Protein 4DHK (pdb70)

Foldseek 3Di:
DDFLVVVVCCCVVPVFKPPADSDKDQADPVRHGFAIFHGDGFWGFWFWAFKKWAFACPPHDDDDVVDDDSVRTDIGGDFKDKHAAQGKMKTWTPMKGAAALFKKKDKFWDCVQVVQQKGKDWDIDWHRDIGTTMIMIGRHGNGIDIDGGPGTTMIMGMDGDPDRDPDTPVD/DDFLVVVVCCCVVPVQKPPADSDKDQADPVRHGFAIFHHDGFWGFWFWAFKKWAFACPPHDDDDPVDDDSVRTDIGGDFKDWHAAQGKMKTWTPMKGAAAQPKKKDKAWDCVQVVQQKGKDWDIDHHRDIGTTMIMIGRHGNGIDIDGGPGTTIIMGID

InterPro domains:
  IPR011962 dCTP deaminase [MF_00146] (1-189)
  IPR011962 dCTP deaminase [PF22769] (3-162)
  IPR011962 dCTP deaminase [TIGR02274] (4-188)
  IPR033704 dUTPase, trimeric [cd07557] (45-160)
  IPR036157 dUTPase-like superfamily [G3DSA:2.70.40.10] (1-161)
  IPR036157 dUTPase-like superfamily [SSF51283] (3-188)

Solvent-accessible surface area: 17951 Å² total; per-residue (Å²): 115,14,31,40,143,30,0,79,118,24,9,125,118,114,37,0,3,89,67,40,35,58,81,83,42,65,46,31,123,107,57,128,87,24,22,25,28,0,5,28,73,123,0,0,10,0,34,0,4,34,84,3,67,26,36,28,112,124,156,55,142,146,97,63,117,190,103,123,85,101,60,19,21,82,108,78,136,18,102,48,0,104,0,48,60,102,28,49,0,24,8,84,0,36,0,3,0,81,7,34,76,61,1,66,0,45,10,110,31,32,88,59,6,63,208,72,23,8,89,13,74,19,106,61,8,73,16,63,23,65,0,54,5,83,0,32,0,28,2,72,33,106,126,77,13,116,0,80,5,75,12,0,0,0,52,0,34,0,79,94,74,146,131,72,45,134,104,4,109,73,102,178,19,50,44,65,81,0,91,55,37,9,129,95,54,42,0,3,37,72,40,34,68,53,78,40,66,37,30,120,48,11,83,115,18,19,24,27,0,5,29,91,59,0,0,7,0,32,0,4,35,84,4,68,25,33,30,110,125,156,54,144,146,96,62,119,190,102,122,85,100,60,16,21,82,106,77,134,18,104,47,0,105,0,50,60,103,28,48,0,24,8,81,0,36,0,65,0,105,6,31,89,117,4,52,1,71,13,111,34,38,84,56,7,62,202,72,25,9,91,13,75,16,105,86,9,59,69,87,85,58,11,110,4,88,0,32,0,30,2,73,32,107,126,73,12,120,0,79,5,77,10,0,0,0,53,0,61,2,58

Structure (mmCIF, N/CA/C/O backbone):
data_4DHK
#
_entry.id   4DHK
#
_cell.length_a   92.870
_cell.length_b   92.870
_cell.length_c   137.590
_cell.angle_alpha   90.000
_cell.angle_beta   90.000
_cell.angle_gamma   120.000
#
_symmetry.space_group_name_H-M   'H 3'
#
loop_
_entity.id
_entity.type
_entity.pdbx_description
1 polymer 'Deoxycytidine triphosphate deaminase'
2 non-polymer 1,2-ETHANEDIOL
3 water water
#
loop_
_atom_site.group_PDB
_atom_site.id
_atom_site.type_symbol
_atom_site.label_atom_id
_atom_site.label_alt_id
_atom_site.label_comp_id
_atom_site.label_asym_id
_atom_site.label_entity_id
_atom_site.label_seq_id
_atom_site.pdbx_PDB_ins_code
_atom_site.Cartn_x
_atom_site.Cartn_y
_atom_site.Cartn_z
_atom_site.occupancy
_atom_site.B_iso_or_equiv
_atom_site.auth_seq_id
_atom_site.auth_comp_id
_atom_site.auth_asym_id
_atom_site.auth_atom_id
_atom_site.pdbx_PDB_model_num
ATOM 1 N N . ILE A 1 5 ? -46.449 22.731 41.865 1.00 55.16 3 ILE A N 1
ATOM 2 C CA . ILE A 1 5 ? -46.102 21.567 42.734 1.00 55.17 3 ILE A CA 1
ATOM 3 C C . ILE A 1 5 ? -45.858 20.280 41.929 1.00 54.20 3 ILE A C 1
ATOM 4 O O . ILE A 1 5 ? -46.634 19.939 41.052 1.00 56.79 3 ILE A O 1
ATOM 9 N N . LYS A 1 6 ? -44.800 19.548 42.275 1.00 54.52 4 LYS A N 1
ATOM 10 C CA . LYS A 1 6 ? -44.422 18.313 41.565 1.00 52.98 4 LYS A CA 1
ATOM 11 C C . LYS A 1 6 ? -45.197 17.090 42.123 1.00 52.60 4 LYS A C 1
ATOM 12 O O . LYS A 1 6 ? -45.513 17.024 43.319 1.00 49.57 4 LYS A O 1
ATOM 14 N N . SER A 1 7 ? -45.488 16.119 41.258 1.00 48.72 5 SER A N 1
ATOM 15 C CA . SER A 1 7 ? -46.381 14.994 41.585 1.00 47.93 5 SER A CA 1
ATOM 16 C C . SER A 1 7 ? -45.660 13.735 42.057 1.00 46.84 5 SER A C 1
ATOM 17 O O . SER A 1 7 ? -44.429 13.656 42.007 1.00 47.62 5 SER A O 1
ATOM 20 N N . ASP A 1 8 ? -46.436 12.740 42.495 1.00 45.72 6 ASP A N 1
ATOM 21 C CA . ASP A 1 8 ? -45.876 11.449 42.910 1.00 46.63 6 ASP A CA 1
ATOM 22 C C . ASP A 1 8 ? -45.060 10.777 41.801 1.00 49.62 6 ASP A C 1
ATOM 23 O O . ASP A 1 8 ? -44.028 10.171 42.086 1.00 49.32 6 ASP A O 1
ATOM 28 N N . LYS A 1 9 ? -45.500 10.896 40.543 1.00 51.67 7 LYS A N 1
ATOM 29 C CA . LYS A 1 9 ? -44.727 10.349 39.418 1.00 53.51 7 LYS A CA 1
ATOM 30 C C . LYS A 1 9 ? -43.348 11.009 39.354 1.00 50.45 7 LYS A C 1
ATOM 31 O O . LYS A 1 9 ? -42.338 10.336 39.195 1.00 52.22 7 LYS A O 1
ATOM 37 N N . TRP A 1 10 ? -43.324 12.333 39.445 1.00 47.63 8 TRP A N 1
ATOM 38 C CA . TRP A 1 10 ? -42.063 13.087 39.433 1.00 48.47 8 TRP A CA 1
ATOM 39 C C . TRP A 1 10 ? -41.150 12.742 40.599 1.00 46.49 8 TRP A C 1
ATOM 40 O O . TRP A 1 10 ? -39.953 12.502 40.414 1.00 47.20 8 TRP A O 1
ATOM 51 N N . ILE A 1 11 ? -41.715 12.664 41.799 1.00 45.02 9 ILE A N 1
ATOM 52 C CA . ILE A 1 11 ? -40.937 12.304 43.018 1.00 43.23 9 ILE A CA 1
ATOM 53 C C . ILE A 1 11 ? -40.247 10.944 42.857 1.00 43.80 9 ILE A C 1
ATOM 54 O O . ILE A 1 11 ? -39.049 10.794 43.131 1.00 41.42 9 ILE A O 1
ATOM 59 N N . ARG A 1 12 ? -41.007 9.956 42.399 1.00 46.15 10 ARG A N 1
ATOM 60 C CA . ARG A 1 12 ? -40.455 8.639 42.046 1.00 50.89 10 ARG A CA 1
ATOM 61 C C . ARG A 1 12 ? -39.296 8.725 41.059 1.00 50.36 10 ARG A C 1
ATOM 62 O O . ARG A 1 12 ? -38.239 8.137 41.269 1.00 50.86 10 ARG A O 1
ATOM 70 N N . ARG A 1 13 ? -39.495 9.486 39.994 1.00 53.31 11 ARG A N 1
ATOM 71 C CA . ARG A 1 13 ? -38.466 9.651 38.952 1.00 56.61 11 ARG A CA 1
ATOM 72 C C . ARG A 1 13 ? -37.173 10.197 39.574 1.00 55.93 11 ARG A C 1
ATOM 73 O O . ARG A 1 13 ? -36.081 9.675 39.329 1.00 57.19 11 ARG A O 1
ATOM 81 N N . MET A 1 14 ? -37.320 11.226 40.405 1.00 55.03 12 MET A N 1
ATOM 82 C CA . MET A 1 14 ? -36.178 11.916 41.016 1.00 54.55 12 MET A CA 1
ATOM 83 C C . MET A 1 14 ? -35.437 11.093 42.057 1.00 53.47 12 MET A C 1
ATOM 84 O O . MET A 1 14 ? -34.216 11.236 42.219 1.00 53.42 12 MET A O 1
ATOM 89 N N . ALA A 1 1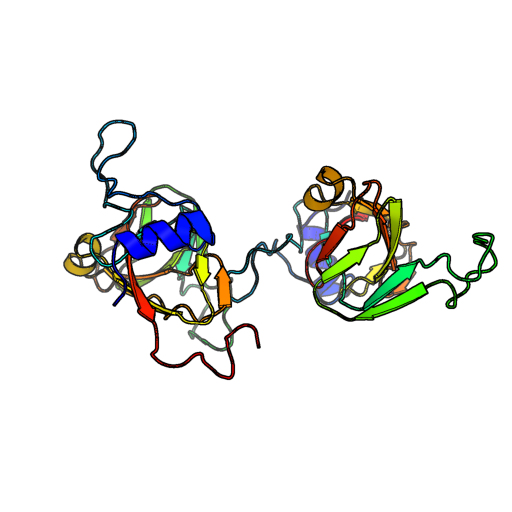5 ? -36.163 10.226 42.750 1.00 54.09 13 ALA A N 1
ATOM 90 C CA . ALA A 1 15 ? -35.564 9.345 43.750 1.00 55.23 13 ALA A CA 1
ATOM 91 C C . ALA A 1 15 ? -34.746 8.264 43.054 1.00 57.82 13 ALA A C 1
ATOM 92 O O . ALA A 1 15 ? -33.574 8.060 43.366 1.00 57.60 13 ALA A O 1
ATOM 94 N N . GLU A 1 16 ? -35.355 7.605 42.076 1.00 62.76 14 GLU A N 1
ATOM 95 C CA . GLU A 1 16 ? -34.701 6.501 41.366 1.00 67.00 14 GLU A CA 1
ATOM 96 C C . GLU A 1 16 ? -33.604 6.943 40.394 1.00 64.91 14 GLU A C 1
ATOM 97 O O . GLU A 1 16 ? -32.595 6.266 40.293 1.00 65.89 14 GLU A O 1
ATOM 103 N N . GLU A 1 17 ? -33.781 8.073 39.711 1.00 65.20 15 GLU A N 1
ATOM 104 C CA . GLU A 1 17 ? -32.799 8.531 38.705 1.00 66.60 15 GLU A CA 1
ATOM 105 C C . GLU A 1 17 ? -31.731 9.468 39.251 1.00 64.02 15 GLU A C 1
ATOM 106 O O . GLU A 1 17 ? -30.628 9.522 38.703 1.00 59.67 15 GLU A O 1
ATOM 112 N N . HIS A 1 18 ? -32.064 10.246 40.286 1.00 58.54 16 HIS A N 1
ATOM 113 C CA . HIS A 1 18 ? -31.117 11.217 40.846 1.00 56.32 16 HIS A CA 1
ATOM 114 C C . HIS A 1 18 ? -30.901 11.119 42.348 1.00 53.32 16 HIS A C 1
ATOM 115 O O . HIS A 1 18 ? -30.311 11.991 42.938 1.00 51.37 16 HIS A O 1
ATOM 122 N N . LYS A 1 19 ? -31.367 10.049 42.981 1.00 51.03 17 LYS A N 1
ATOM 123 C CA . LYS A 1 19 ? -31.105 9.809 44.395 1.00 47.86 17 LYS A CA 1
ATOM 124 C C . LYS A 1 19 ? -31.598 10.964 45.292 1.00 45.46 17 LYS A C 1
ATOM 125 O O . LYS A 1 19 ? -30.962 11.315 46.283 1.00 43.49 17 LYS A O 1
ATOM 127 N N . MET A 1 20 ? -32.731 11.565 44.935 1.00 42.98 18 MET A N 1
ATOM 128 C CA . MET A 1 20 ? -33.216 12.719 45.683 1.00 41.68 18 MET A CA 1
ATOM 129 C C . MET A 1 20 ? -33.533 12.334 47.143 1.00 38.14 18 MET A C 1
ATOM 130 O O . MET A 1 20 ? -33.304 13.126 48.058 1.00 37.94 18 MET A O 1
ATOM 135 N N . ILE A 1 21 ? -34.064 11.134 47.329 1.00 37.65 19 ILE A N 1
ATOM 136 C CA . ILE A 1 21 ? -34.477 10.631 48.631 1.00 37.57 19 ILE A CA 1
ATOM 137 C C . ILE A 1 21 ? -33.952 9.239 48.810 1.00 38.26 19 ILE A C 1
ATOM 138 O O . ILE A 1 21 ? -34.226 8.388 47.985 1.00 40.07 19 ILE A O 1
ATOM 143 N N . GLU A 1 22 ? -33.230 8.995 49.897 1.00 40.58 20 GLU A N 1
ATOM 144 C CA . GLU A 1 22 ? -32.691 7.671 50.179 1.00 43.47 20 GLU A CA 1
ATOM 145 C C . GLU A 1 22 ? -32.661 7.416 51.694 1.00 41.66 20 GLU A C 1
ATOM 146 O O . GLU A 1 22 ? -32.119 8.218 52.439 1.00 38.50 20 GLU A O 1
ATOM 152 N N . PRO A 1 23 ? -33.238 6.304 52.156 1.00 41.69 21 PRO A N 1
ATOM 153 C CA . PRO A 1 23 ? -33.957 5.261 51.412 1.00 42.75 21 PRO A CA 1
ATOM 154 C C . PRO A 1 23 ? -35.306 5.797 50.977 1.00 43.11 21 PRO A C 1
ATOM 155 O O . PRO A 1 23 ? -35.817 6.746 51.583 1.00 43.47 21 PRO A O 1
ATOM 159 N N . PHE A 1 24 ? -35.875 5.215 49.933 1.00 43.56 22 PHE A N 1
ATOM 160 C CA . PHE A 1 24 ? -37.105 5.714 49.319 1.00 43.34 22 PHE A CA 1
ATOM 161 C C . PHE A 1 24 ? -38.139 4.602 49.224 1.00 44.62 22 PHE A C 1
ATOM 162 O O . PHE A 1 24 ? -37.783 3.474 48.909 1.00 44.70 22 PHE A O 1
ATOM 170 N N . VAL A 1 25 ? -39.404 4.900 49.511 1.00 44.37 23 VAL A N 1
ATOM 171 C CA . VAL A 1 25 ? -40.495 3.979 49.189 1.00 46.63 23 VAL A CA 1
ATOM 172 C C . VAL A 1 25 ? -41.460 4.639 48.213 1.00 46.62 23 VAL A C 1
ATOM 173 O O . VAL A 1 25 ? -41.794 5.807 48.378 1.00 44.81 23 VAL A O 1
ATOM 177 N N . PRO A 1 26 ? -41.870 3.904 47.151 1.00 47.98 24 PRO A N 1
ATOM 178 C CA . PRO A 1 26 ? -42.681 4.487 46.079 1.00 47.72 24 PRO A CA 1
ATOM 179 C C . PRO A 1 26 ? -44.163 4.631 46.416 1.00 47.15 24 PRO A C 1
ATOM 180 O O . PRO A 1 26 ? -44.914 5.236 45.654 1.00 46.85 24 PRO A O 1
ATOM 184 N N . ASP A 1 27 ? -44.584 4.042 47.529 1.00 48.18 25 ASP A N 1
ATOM 185 C CA . ASP A 1 27 ? -45.980 4.037 47.939 1.00 49.77 25 ASP A CA 1
ATOM 186 C C . ASP A 1 27 ? -46.082 4.400 49.405 1.00 45.97 25 ASP A C 1
ATOM 187 O O . ASP A 1 27 ? -45.068 4.477 50.093 1.00 45.22 25 ASP A O 1
ATOM 192 N N . GLN A 1 28 ? -47.312 4.587 49.866 1.00 44.40 26 GLN A N 1
ATOM 193 C CA . GLN A 1 28 ? -47.616 4.779 51.272 1.00 44.09 26 GLN A CA 1
ATOM 194 C C . GLN A 1 28 ? -47.422 3.466 52.014 1.00 45.08 26 GLN A C 1
ATOM 195 O O . GLN A 1 28 ? -48.007 2.459 51.631 1.00 47.57 26 GLN A O 1
ATOM 201 N N . VAL A 1 29 ? -46.622 3.475 53.078 1.00 42.22 27 VAL A N 1
ATOM 202 C CA . VAL A 1 29 ? -46.539 2.346 53.987 1.00 40.97 27 VAL A CA 1
ATOM 203 C C . VAL A 1 29 ? -47.331 2.717 55.227 1.00 42.08 27 VAL A C 1
ATOM 204 O O . VAL A 1 29 ? -47.028 3.727 55.893 1.00 40.49 27 VAL A O 1
ATOM 208 N N . ARG A 1 30 ? -48.342 1.901 55.534 1.00 39.57 28 ARG A N 1
ATOM 209 C CA . ARG A 1 30 ? -49.304 2.170 56.584 1.00 40.07 28 ARG A CA 1
ATOM 210 C C . ARG A 1 30 ? -49.226 1.164 57.726 1.00 40.75 28 ARG A C 1
ATOM 211 O O . ARG A 1 30 ? -49.958 1.288 58.694 1.00 41.39 28 ARG A O 1
ATOM 213 N N . ALA A 1 31 ? -48.330 0.184 57.646 1.00 42.43 29 ALA A N 1
ATOM 214 C CA . ALA A 1 31 ? -48.221 -0.814 58.708 1.00 45.76 29 ALA A CA 1
ATOM 215 C C . ALA A 1 31 ? -46.800 -1.347 58.787 1.00 46.98 29 ALA A C 1
ATOM 216 O O . ALA A 1 31 ? -46.074 -1.289 57.815 1.00 45.85 29 ALA A O 1
ATOM 218 N N . ALA A 1 32 ? -46.399 -1.825 59.962 1.00 51.17 30 ALA A N 1
ATOM 219 C CA . ALA A 1 32 ? -45.051 -2.390 60.164 1.00 56.79 30 ALA A CA 1
ATOM 220 C C . ALA A 1 32 ? -45.000 -3.849 59.697 1.00 62.12 30 ALA A C 1
ATOM 221 O O . ALA A 1 32 ? -46.025 -4.399 59.295 1.00 61.53 30 ALA A O 1
ATOM 223 N N . GLU A 1 33 ? -43.814 -4.463 59.762 1.00 68.23 31 GLU A N 1
ATOM 224 C CA . GLU A 1 33 ? -43.606 -5.872 59.336 1.00 73.61 31 GLU A CA 1
ATOM 225 C C . GLU A 1 33 ? -44.640 -6.810 59.969 1.00 75.99 31 GLU A C 1
ATOM 226 O O . GLU A 1 33 ? -45.194 -7.689 59.307 1.00 77.50 31 GLU A O 1
ATOM 228 N N . ASP A 1 34 ? -44.901 -6.580 61.252 1.00 76.62 32 ASP A N 1
ATOM 229 C CA . ASP A 1 34 ? -45.876 -7.352 62.042 1.00 76.87 32 ASP A CA 1
ATOM 230 C C . ASP A 1 34 ? -47.381 -7.102 61.754 1.00 74.43 32 ASP A C 1
ATOM 231 O O . ASP A 1 34 ? -48.232 -7.786 62.325 1.00 75.76 32 ASP A O 1
ATOM 236 N N . GLY A 1 35 ? -47.715 -6.119 60.916 1.00 69.72 33 GLY A N 1
ATOM 237 C CA . GLY A 1 35 ? -49.124 -5.697 60.725 1.00 66.32 33 GLY A CA 1
ATOM 238 C C . GLY A 1 35 ? -49.597 -4.594 61.691 1.00 61.28 33 GLY A C 1
ATOM 239 O O . GLY A 1 35 ? -50.734 -4.115 61.612 1.00 58.57 33 GLY A O 1
ATOM 240 N N . ARG A 1 36 ? -48.736 -4.198 62.622 1.00 57.61 34 ARG A N 1
ATOM 241 C CA . ARG A 1 36 ? -49.043 -3.093 63.537 1.00 57.00 34 ARG A CA 1
ATOM 242 C C . ARG A 1 36 ? -49.246 -1.765 62.781 1.00 49.70 34 ARG A C 1
ATOM 243 O O . ARG A 1 36 ? -48.469 -1.429 61.895 1.00 47.93 34 ARG A O 1
ATOM 251 N N . ARG A 1 37 ? -50.294 -1.025 63.132 1.00 44.38 35 ARG A N 1
ATOM 252 C CA . ARG A 1 37 ? -50.578 0.237 62.455 1.00 42.37 35 ARG A CA 1
ATOM 253 C C . ARG A 1 37 ? -49.499 1.259 62.851 1.00 39.83 35 ARG A C 1
ATOM 254 O O . ARG A 1 37 ? -49.108 1.347 64.008 1.00 36.39 35 ARG A O 1
ATOM 256 N N . ILE A 1 38 ? -48.989 1.979 61.860 1.00 40.41 36 ILE A N 1
ATOM 257 C CA . ILE A 1 38 ? -48.008 3.053 62.101 1.00 38.18 36 ILE A CA 1
ATOM 258 C C . ILE A 1 38 ? -48.502 4.351 61.489 1.00 35.92 36 ILE A C 1
ATOM 259 O O . ILE A 1 38 ? -49.421 4.347 60.678 1.00 36.59 36 ILE A O 1
ATOM 264 N N . VAL A 1 39 ? -47.859 5.456 61.847 1.00 33.34 37 VAL A N 1
ATOM 265 C CA . VAL A 1 39 ? -48.147 6.734 61.221 1.00 31.13 37 VAL A CA 1
ATOM 266 C C . VAL A 1 39 ? -47.482 6.605 59.856 1.00 29.22 37 VAL A C 1
ATOM 267 O O . VAL A 1 39 ? -46.310 6.298 59.746 1.00 29.50 37 VAL A O 1
ATOM 271 N N . SER A 1 40 ? -48.237 6.813 58.809 1.00 29.52 38 SER A N 1
ATOM 272 C CA . SER A 1 40 ? -47.807 6.403 57.486 1.00 32.16 38 SER A CA 1
ATOM 273 C C . SER A 1 40 ? -46.671 7.239 56.912 1.00 31.68 38 SER A C 1
ATOM 274 O O . SER A 1 40 ? -46.500 8.418 57.251 1.00 32.18 38 SER A O 1
ATOM 277 N N . TYR A 1 41 ? -45.851 6.597 56.093 1.00 31.66 39 TYR A N 1
ATOM 278 C CA . TYR A 1 41 ? -44.776 7.262 55.404 1.00 31.38 39 TYR A CA 1
ATOM 279 C C . TYR A 1 41 ? -44.706 6.812 53.971 1.00 34.11 39 TYR A C 1
ATOM 280 O O . TYR A 1 41 ? -45.396 5.878 53.562 1.00 33.91 39 TYR A O 1
ATOM 289 N N . GLY A 1 42 ? -43.863 7.487 53.207 1.00 33.83 40 GLY A N 1
ATOM 290 C CA . GLY A 1 42 ? -43.659 7.156 51.832 1.00 35.52 40 GLY A CA 1
ATOM 291 C C . GLY A 1 42 ? -44.246 8.186 50.898 1.00 34.58 40 GLY A C 1
ATOM 292 O O . GLY A 1 42 ? -44.706 9.256 51.314 1.00 32.19 40 GLY A O 1
ATOM 293 N N . THR A 1 43 ? -44.203 7.860 49.615 1.00 34.85 41 THR A N 1
ATOM 294 C CA . THR A 1 43 ? -44.666 8.764 48.574 1.00 36.37 41 THR A CA 1
ATOM 295 C C . THR A 1 43 ? -46.157 8.957 48.679 1.00 35.85 41 THR A C 1
ATOM 296 O O . THR A 1 43 ? -46.903 8.014 48.923 1.00 36.33 41 THR A O 1
ATOM 300 N N . SER A 1 44 ? -46.561 10.207 48.496 1.00 37.49 42 SER A N 1
ATOM 301 C CA . SER A 1 44 ? -47.939 10.639 48.552 1.00 38.16 42 SER A CA 1
ATOM 302 C C . SER A 1 44 ? -48.266 11.283 47.208 1.00 37.72 42 SER A C 1
ATOM 303 O O . SER A 1 44 ? -47.378 11.458 46.387 1.00 39.43 42 SER A O 1
ATOM 306 N N . SER A 1 45 ? -49.521 11.682 47.017 1.00 39.26 43 SER A N 1
ATOM 307 C CA . SER A 1 45 ? -50.022 12.116 45.711 1.00 41.21 43 SER A CA 1
ATOM 308 C C . SER A 1 45 ? -49.214 13.270 45.181 1.00 44.15 43 SER A C 1
ATOM 309 O O . SER A 1 45 ? -48.839 13.266 43.998 1.00 43.97 43 SER A O 1
ATOM 312 N N . TYR A 1 46 ? -48.962 14.264 46.047 1.00 41.50 44 TYR A N 1
ATOM 313 C CA . TYR A 1 46 ? -48.189 15.460 45.668 1.00 42.20 44 TYR A CA 1
ATOM 314 C C . TYR A 1 46 ? -47.148 15.824 46.729 1.00 39.44 44 TYR A C 1
ATOM 315 O O . TYR A 1 46 ? -46.967 16.995 47.050 1.00 38.48 44 TYR A O 1
ATOM 324 N N . GLY A 1 47 ? -46.442 14.814 47.232 1.00 38.68 45 GLY A N 1
ATOM 325 C CA . GLY A 1 47 ? -45.439 15.011 48.258 1.00 35.70 45 GLY A CA 1
ATOM 326 C C . GLY A 1 47 ? -44.836 13.725 48.763 1.00 35.56 45 GLY A C 1
ATOM 327 O O . GLY A 1 47 ? -45.108 12.653 48.208 1.00 34.13 45 GLY A O 1
ATOM 328 N N . TYR A 1 48 ? -43.997 13.841 49.799 1.00 31.12 46 TYR A N 1
ATOM 329 C CA . TYR A 1 48 ? -43.355 12.699 50.412 1.00 32.10 46 TYR A CA 1
ATOM 330 C C . TYR A 1 48 ? -43.419 12.766 51.949 1.00 30.36 46 TYR A C 1
ATOM 331 O O . TYR A 1 48 ? -42.961 13.744 52.547 1.00 28.90 46 TYR A O 1
ATOM 340 N N . ASP A 1 49 ? -43.962 11.715 52.552 1.00 31.12 47 ASP A N 1
ATOM 341 C CA . ASP A 1 49 ? -44.080 11.592 54.008 1.00 32.33 47 ASP A CA 1
ATOM 342 C C . ASP A 1 49 ? -42.781 11.034 54.578 1.00 31.08 47 ASP A C 1
ATOM 343 O O . ASP A 1 49 ? -42.440 9.840 54.399 1.00 30.98 47 ASP A O 1
ATOM 348 N N . ILE A 1 50 ? -42.064 11.902 55.279 1.00 28.16 48 ILE A N 1
ATOM 349 C CA . ILE A 1 50 ? -40.786 11.538 55.859 1.00 27.97 48 ILE A CA 1
ATOM 350 C C . ILE A 1 50 ? -40.962 10.907 57.244 1.00 27.52 48 ILE A C 1
ATOM 351 O O . ILE A 1 50 ? -41.961 11.178 57.946 1.00 25.83 48 ILE A O 1
ATOM 356 N N . ARG A 1 51 ? -39.973 10.096 57.623 1.00 26.28 49 ARG A N 1
ATOM 357 C CA . ARG A 1 51 ? -39.918 9.435 58.916 1.00 27.74 49 ARG A CA 1
ATOM 358 C C . ARG A 1 51 ? -38.950 10.084 59.893 1.00 26.93 49 ARG A C 1
ATOM 359 O O . ARG A 1 51 ? -37.876 10.556 59.512 1.00 26.67 49 ARG A O 1
ATOM 367 N N . CYS A 1 52 ? -39.294 10.004 61.176 1.00 27.26 50 CYS A N 1
ATOM 368 C CA . CYS A 1 52 ? -38.418 10.409 62.264 1.00 26.22 50 CYS A CA 1
ATOM 369 C C . CYS A 1 52 ? -37.498 9.222 62.613 1.00 26.87 50 CYS A C 1
ATOM 370 O O . CYS A 1 52 ? -37.978 8.099 62.743 1.00 27.95 50 CYS A O 1
ATOM 373 N N . ALA A 1 53 ? -36.195 9.430 62.748 1.00 25.57 51 ALA A N 1
ATOM 374 C CA . ALA A 1 53 ? -35.317 8.353 63.218 1.00 27.23 51 ALA A CA 1
ATOM 375 C C . ALA A 1 53 ? -35.387 8.300 64.729 1.00 27.30 51 ALA A C 1
ATOM 376 O O . ALA A 1 53 ? -36.057 9.124 65.346 1.00 31.40 51 ALA A O 1
ATOM 378 N N . ASP A 1 54 ? -34.656 7.384 65.324 1.00 27.35 52 ASP A N 1
ATOM 379 C CA . ASP A 1 54 ? -34.781 7.111 66.745 1.00 28.24 52 ASP A CA 1
ATOM 380 C C . ASP A 1 54 ? -33.800 7.837 67.673 1.00 27.47 52 ASP A C 1
ATOM 381 O O . ASP A 1 54 ? -33.731 7.525 68.851 1.00 26.97 52 ASP A O 1
ATOM 386 N N . GLU A 1 55 ? -33.064 8.825 67.155 1.00 28.21 53 GLU A N 1
ATOM 387 C CA . GLU A 1 55 ? -32.161 9.619 67.987 1.00 29.68 53 GLU A CA 1
ATOM 388 C C . GLU A 1 55 ? -32.746 11.032 68.234 1.00 27.35 53 GLU A C 1
ATOM 389 O O . GLU A 1 55 ? -32.914 11.837 67.324 1.00 25.86 53 GLU A O 1
ATOM 395 N N . PHE A 1 56 ? -33.024 11.337 69.489 1.00 25.93 54 PHE A N 1
ATOM 396 C CA . PHE A 1 56 ? -33.696 12.570 69.826 1.00 24.37 54 PHE A CA 1
ATOM 397 C C . PHE A 1 56 ? -32.814 13.439 70.711 1.00 24.59 54 PHE A C 1
ATOM 398 O O . PHE A 1 56 ? -31.992 12.923 71.466 1.00 25.33 54 PHE A O 1
ATOM 406 N N . LYS A 1 57 ? -33.060 14.746 70.679 1.00 22.17 55 LYS A N 1
ATOM 407 C CA . LYS A 1 57 ? -32.478 15.661 71.620 1.00 22.65 55 LYS A CA 1
ATOM 408 C C . LYS A 1 57 ? -33.632 16.390 72.314 1.00 20.62 55 LYS A C 1
ATOM 409 O O . LYS A 1 57 ? -34.349 17.172 71.682 1.00 18.60 55 LYS A O 1
ATOM 415 N N . ILE A 1 58 ? -33.763 16.173 73.614 1.00 20.04 56 ILE A N 1
ATOM 416 C CA . ILE A 1 58 ? -34.907 16.728 74.381 1.00 20.41 56 ILE A CA 1
ATOM 417 C C . ILE A 1 58 ? -34.364 17.957 75.095 1.00 19.89 56 ILE A C 1
ATOM 418 O O . ILE A 1 58 ? -33.358 17.865 75.834 1.00 18.74 56 ILE A O 1
ATOM 423 N N . PHE A 1 59 ? -35.017 19.095 74.884 1.00 17.83 57 PHE A N 1
ATOM 424 C CA . PHE A 1 59 ? -34.586 20.329 75.539 1.00 17.87 57 PHE A CA 1
ATOM 425 C C . PHE A 1 59 ? -34.669 20.192 77.057 1.00 18.37 57 PHE A C 1
ATOM 426 O O . PHE A 1 59 ? -35.657 19.667 77.579 1.00 17.47 57 PHE A O 1
ATOM 434 N N . THR A 1 60 ? -33.639 20.681 77.755 1.00 18.72 58 THR A N 1
ATOM 435 C CA . THR A 1 60 ? -33.678 20.803 79.191 1.00 19.77 58 THR A CA 1
ATOM 436 C C . THR A 1 60 ? -33.294 22.239 79.572 1.00 20.56 58 THR A C 1
ATOM 437 O O . THR A 1 60 ? -32.315 22.810 79.029 1.00 20.84 58 THR A O 1
ATOM 441 N N . ASN A 1 61 ? -34.061 22.822 80.478 1.00 19.60 59 ASN A N 1
ATOM 442 C CA . ASN A 1 61 ? -33.739 24.130 81.011 1.00 20.39 59 ASN A CA 1
ATOM 443 C C . ASN A 1 61 ? -32.902 24.052 82.298 1.00 22.30 59 ASN A C 1
ATOM 444 O O . ASN A 1 61 ? -32.648 25.056 82.930 1.00 24.64 59 ASN A O 1
ATOM 449 N N . ILE A 1 62 ? -32.420 22.875 82.668 1.00 21.66 60 ILE A N 1
ATOM 450 C CA . ILE A 1 62 ? -31.671 22.760 83.897 1.00 23.76 60 ILE A CA 1
ATOM 451 C C . ILE A 1 62 ? -30.287 23.404 83.769 1.00 24.67 60 ILE A C 1
ATOM 452 O O . ILE A 1 62 ? -29.568 23.219 82.781 1.00 23.36 60 ILE A O 1
ATOM 457 N N A ASN A 1 63 ? -29.949 24.184 84.776 0.70 25.65 61 ASN A N 1
ATOM 458 N N B ASN A 1 63 ? -29.971 24.209 84.774 0.30 25.74 61 ASN A N 1
ATOM 459 C CA A ASN A 1 63 ? -28.702 24.935 84.822 0.70 27.61 61 ASN A CA 1
ATOM 460 C CA B ASN A 1 63 ? -28.749 24.992 84.831 0.30 27.23 61 ASN A CA 1
ATOM 461 C C A ASN A 1 63 ? -28.544 26.016 83.771 0.70 26.83 61 ASN A C 1
ATOM 462 C C B ASN A 1 63 ? -28.546 26.025 83.754 0.30 26.74 61 ASN A C 1
ATOM 463 O O A ASN A 1 63 ? -27.425 26.400 83.514 0.70 28.15 61 ASN A O 1
ATOM 464 O O B ASN A 1 63 ? -27.409 26.385 83.472 0.30 27.62 61 ASN A O 1
ATOM 473 N N . SER A 1 64 ? -29.639 26.490 83.155 1.00 25.73 62 SER A N 1
ATOM 474 C CA . SER A 1 64 ? -29.591 27.542 82.128 1.00 25.87 62 SER A CA 1
ATOM 475 C C . SER A 1 64 ? -30.616 28.613 82.468 1.00 23.58 62 SER A C 1
ATOM 476 O O . SER A 1 64 ? -31.552 28.380 83.250 1.00 23.51 62 SER A O 1
ATOM 479 N N . THR A 1 65 ? -30.417 29.789 81.879 1.00 22.72 63 THR A N 1
ATOM 480 C CA . THR A 1 65 ? -31.315 30.915 82.070 1.00 22.48 63 THR A CA 1
ATOM 481 C C . THR A 1 65 ? -31.829 31.514 80.783 1.00 22.12 63 THR A C 1
ATOM 482 O O . THR A 1 65 ? -32.803 32.251 80.820 1.00 23.33 63 THR A O 1
ATOM 486 N N . ILE A 1 66 ? -31.234 31.199 79.632 1.00 22.59 64 ILE A N 1
ATOM 487 C CA . ILE A 1 66 ? -31.647 31.844 78.391 1.00 23.33 64 ILE A CA 1
ATOM 488 C C . ILE A 1 66 ? -31.441 30.912 77.195 1.00 23.62 64 ILE A C 1
ATOM 489 O O . ILE A 1 66 ? -30.511 30.110 77.177 1.00 23.45 64 ILE A O 1
ATOM 494 N N . VAL A 1 67 ? -32.369 30.933 76.243 1.00 21.60 65 VAL A N 1
ATOM 495 C CA . VAL A 1 67 ? -32.197 30.240 74.969 1.00 21.07 65 VAL A CA 1
ATOM 496 C C . VAL A 1 67 ? -31.554 31.274 74.028 1.00 23.04 65 VAL A C 1
ATOM 497 O O . VAL A 1 67 ? -32.140 32.347 73.792 1.00 21.10 65 VAL A O 1
ATOM 501 N N . ASP A 1 68 ? -30.356 30.956 73.524 1.00 21.49 66 ASP A N 1
ATOM 502 C CA . ASP A 1 68 ? -29.597 31.849 72.661 1.00 23.12 66 ASP A CA 1
ATOM 503 C C . ASP A 1 68 ? -29.392 31.188 71.301 1.00 23.19 66 ASP A C 1
ATOM 504 O O . ASP A 1 68 ? -28.464 30.370 71.124 1.00 22.82 66 ASP A O 1
ATOM 509 N N . PRO A 1 69 ? -30.241 31.530 70.327 1.00 23.10 67 PRO A N 1
ATOM 510 C CA . PRO A 1 69 ? -30.159 30.837 69.055 1.00 23.77 67 PRO A CA 1
ATOM 511 C C . PRO A 1 69 ? -28.843 31.022 68.328 1.00 27.63 67 PRO A C 1
ATOM 512 O O . PRO A 1 69 ? -28.551 30.208 67.459 1.00 27.39 67 PRO A O 1
ATOM 516 N N . LYS A 1 70 ? -28.101 32.084 68.629 1.00 28.69 68 LYS A N 1
ATOM 517 C CA . LYS A 1 70 ? -26.799 32.277 67.987 1.00 33.65 68 LYS A CA 1
ATOM 518 C C . LYS A 1 70 ? -25.705 31.517 68.703 1.00 34.54 68 LYS A C 1
ATOM 519 O O . LYS A 1 70 ? -24.579 31.512 68.240 1.00 35.91 68 LYS A O 1
ATOM 525 N N . ASN A 1 71 ? -26.017 30.906 69.848 1.00 32.20 69 ASN A N 1
ATOM 526 C CA A ASN A 1 71 ? -25.044 30.124 70.576 0.50 33.24 69 ASN A CA 1
ATOM 527 C CA B ASN A 1 71 ? -25.040 30.097 70.590 0.50 33.04 69 ASN A CA 1
ATOM 528 C C . ASN A 1 71 ? -25.653 28.750 70.924 1.00 32.16 69 ASN A C 1
ATOM 529 O O . ASN A 1 71 ? -25.773 28.378 72.080 1.00 31.01 69 ASN A O 1
ATOM 538 N N . PHE A 1 72 ? -26.050 28.009 69.890 1.00 33.04 70 PHE A N 1
ATOM 539 C CA . PHE A 1 72 ? -26.673 26.684 70.081 1.00 35.49 70 PHE A CA 1
ATOM 540 C C . PHE A 1 72 ? -25.720 25.798 70.917 1.00 37.67 70 PHE A C 1
ATOM 541 O O . PHE A 1 72 ? -24.568 25.655 70.589 1.00 38.36 70 PHE A O 1
ATOM 549 N N . ASP A 1 73 ? -26.220 25.230 72.005 1.00 38.33 71 ASP A N 1
ATOM 550 C CA . ASP A 1 73 ? -25.398 24.538 72.999 1.00 39.16 71 ASP A CA 1
ATOM 551 C C . ASP A 1 73 ? -25.954 23.136 73.199 1.00 39.41 71 ASP A C 1
ATOM 552 O O . ASP A 1 73 ? -27.087 22.952 73.720 1.00 35.92 71 ASP A O 1
ATOM 557 N N . GLU A 1 74 ? -25.192 22.145 72.780 1.00 40.38 72 GLU A N 1
ATOM 558 C CA . GLU A 1 74 ? -25.583 20.738 72.975 1.00 41.21 72 GLU A CA 1
ATOM 559 C C . GLU A 1 74 ? -25.848 20.424 74.453 1.00 37.62 72 GLU A C 1
ATOM 560 O O . GLU A 1 74 ? -26.551 19.499 74.755 1.00 37.67 72 GLU A O 1
ATOM 566 N N . GLY A 1 75 ? -25.265 21.183 75.364 1.00 35.19 73 GLY A N 1
ATOM 567 C CA . GLY A 1 75 ? -25.507 21.039 76.801 1.00 34.72 73 GLY A CA 1
ATOM 568 C C . GLY A 1 75 ? -26.931 21.348 77.253 1.00 33.90 73 GLY A C 1
ATOM 569 O O . GLY A 1 75 ? -27.314 21.005 78.353 1.00 33.73 73 GLY A O 1
ATOM 570 N N . SER A 1 76 ? -27.746 21.976 76.417 1.00 31.90 74 SER A N 1
ATOM 571 C CA A SER A 1 76 ? -29.126 22.257 76.828 0.60 30.73 74 SER A CA 1
ATOM 572 C CA B SER A 1 76 ? -29.137 22.258 76.816 0.40 31.15 74 SER A CA 1
ATOM 573 C C . SER A 1 76 ? -30.084 21.200 76.245 1.00 28.59 74 SER A C 1
ATOM 574 O O . SER A 1 76 ? -31.305 21.398 76.203 1.00 25.55 74 SER A O 1
ATOM 579 N N . PHE A 1 77 ? -29.522 20.061 75.827 1.00 26.14 75 PHE A N 1
ATOM 580 C CA . PHE A 1 77 ? -30.326 18.933 75.368 1.00 25.98 75 PHE A CA 1
ATOM 581 C C . PHE A 1 77 ? -29.918 17.642 76.058 1.00 27.82 75 PHE A C 1
ATOM 582 O O . PHE A 1 77 ? -28.743 17.476 76.370 1.00 28.38 75 PHE A O 1
ATOM 590 N N . VAL A 1 78 ? -30.899 16.763 76.335 1.00 26.46 76 VAL A N 1
ATOM 591 C CA . VAL A 1 78 ? -30.642 15.410 76.788 1.00 26.36 76 VAL A CA 1
ATOM 592 C C . VAL A 1 78 ? -30.773 14.464 75.569 1.00 27.82 76 VAL A C 1
ATOM 593 O O . VAL A 1 78 ? -31.807 14.452 74.882 1.00 24.75 76 VAL A O 1
ATOM 597 N N . ASP A 1 79 ? -29.725 13.703 75.270 1.00 28.00 77 ASP A N 1
ATOM 598 C CA . ASP A 1 79 ? -29.796 12.689 74.195 1.00 30.85 77 ASP A CA 1
ATOM 599 C C . ASP A 1 79 ? -30.679 11.528 74.619 1.00 29.07 77 ASP A C 1
ATOM 600 O O . ASP A 1 79 ? -30.591 11.064 75.735 1.00 29.43 77 ASP A O 1
ATOM 605 N N . PHE A 1 80 ? -31.563 11.092 73.739 1.00 28.30 78 PHE A N 1
ATOM 606 C CA . PHE A 1 80 ? -32.426 9.957 74.007 1.00 28.86 78 PHE A CA 1
ATOM 607 C C . PHE A 1 80 ? -32.509 9.169 72.718 1.00 29.42 78 PHE A C 1
ATOM 608 O O . PHE A 1 80 ? -32.797 9.732 71.647 1.00 27.56 78 PHE A O 1
ATOM 616 N N . LYS A 1 81 ? -32.236 7.874 72.805 1.00 29.25 79 LYS A N 1
ATOM 617 C CA . LYS A 1 81 ? -32.356 6.991 71.657 1.00 30.74 79 LYS A CA 1
ATOM 618 C C . LYS A 1 81 ? -33.401 5.943 72.00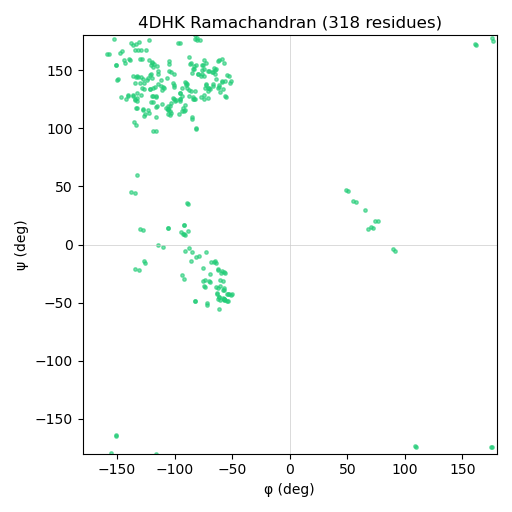6 1.00 31.54 79 LYS A C 1
ATOM 619 O O . LYS A 1 81 ? -33.248 5.228 72.981 1.00 31.98 79 LYS A O 1
ATOM 625 N N . GLY A 1 82 ? -34.454 5.823 71.211 1.00 30.98 80 GLY A N 1
ATOM 626 C CA . GLY A 1 82 ? -35.492 4.839 71.533 1.00 30.83 80 GLY A CA 1
ATOM 627 C C . GLY A 1 82 ? -36.650 4.908 70.561 1.00 29.07 80 GLY A C 1
ATOM 628 O O . GLY A 1 82 ? -36.687 5.766 69.698 1.00 28.76 80 GLY A O 1
ATOM 629 N N . ASP A 1 83 ? -37.588 3.986 70.704 1.00 29.73 81 ASP A N 1
ATOM 630 C CA . ASP A 1 83 ? -38.701 3.884 69.777 1.00 30.20 81 ASP A CA 1
ATOM 631 C C . ASP A 1 83 ? -39.724 5.007 69.959 1.00 28.40 81 ASP A C 1
ATOM 632 O O . ASP A 1 83 ? -40.406 5.397 69.003 1.00 29.02 81 ASP A O 1
ATOM 637 N N . VAL A 1 84 ? -39.864 5.494 71.190 1.00 28.70 82 VAL A N 1
ATOM 638 C CA . VAL A 1 84 ? -40.872 6.533 71.498 1.00 28.15 82 VAL A CA 1
ATOM 639 C C . VAL A 1 84 ? -40.214 7.626 72.345 1.00 27.70 82 VAL A C 1
ATOM 640 O O . VAL A 1 84 ? -39.728 7.359 73.445 1.00 28.33 82 VAL A O 1
ATOM 644 N N . CYS A 1 85 ? -40.161 8.835 71.821 1.00 25.48 83 CYS A N 1
ATOM 645 C CA . CYS A 1 85 ? -39.613 9.949 72.585 1.00 25.28 83 CYS A CA 1
ATOM 646 C C . CYS A 1 85 ? -40.753 10.636 73.352 1.00 23.01 83 CYS A C 1
ATOM 647 O O . CYS A 1 85 ? -41.839 10.793 72.830 1.00 23.90 83 CYS A O 1
ATOM 650 N N . ILE A 1 86 ? -40.485 11.034 74.585 1.00 22.54 84 ILE A N 1
ATOM 651 C CA . ILE A 1 86 ? -41.439 11.753 75.399 1.00 22.15 84 ILE A CA 1
ATOM 652 C C . ILE A 1 86 ? -40.954 13.200 75.491 1.00 20.89 84 ILE A C 1
ATOM 653 O O . ILE A 1 86 ? -39.855 13.427 75.957 1.00 21.71 84 ILE A O 1
ATOM 658 N N . ILE A 1 87 ? -41.745 14.147 74.981 1.00 19.07 85 ILE A N 1
ATOM 659 C CA . ILE A 1 87 ? -41.432 15.563 75.046 1.00 18.09 85 ILE A CA 1
ATOM 660 C C . ILE A 1 87 ? -42.131 16.118 76.249 1.00 16.90 85 ILE A C 1
ATOM 661 O O . ILE A 1 87 ? -43.348 15.938 76.398 1.00 16.52 85 ILE A O 1
ATOM 666 N N . PRO A 1 88 ? -41.390 16.767 77.142 1.00 16.52 86 PRO A N 1
ATOM 667 C CA . PRO A 1 88 ? -42.052 17.378 78.303 1.00 16.08 86 PRO A CA 1
ATOM 668 C C . PRO A 1 88 ? -43.164 18.394 77.922 1.00 15.29 86 PRO A C 1
ATOM 669 O O . PRO A 1 88 ? -43.139 18.986 76.850 1.00 15.53 86 PRO A O 1
ATOM 673 N N . PRO A 1 89 ? -44.119 18.619 78.821 1.00 16.09 87 PRO A N 1
ATOM 674 C CA . PRO A 1 89 ? -45.171 19.597 78.544 1.00 15.38 87 PRO A CA 1
ATOM 675 C C . PRO A 1 89 ? -44.627 20.963 78.223 1.00 15.50 87 PRO A C 1
ATOM 676 O O . PRO A 1 89 ? -43.661 21.455 78.873 1.00 16.37 87 PRO A O 1
ATOM 680 N N . ASN A 1 90 ? -45.260 21.605 77.257 1.00 15.16 88 ASN A N 1
ATOM 681 C CA . ASN A 1 90 ? -44.914 22.966 76.867 1.00 15.46 88 ASN A CA 1
ATOM 682 C C . ASN A 1 90 ? -43.413 23.146 76.644 1.00 16.23 88 ASN A C 1
ATOM 683 O O . ASN A 1 90 ? -42.798 24.146 77.097 1.00 16.49 88 ASN A O 1
ATOM 688 N N . SER A 1 91 ? -42.822 22.215 75.898 1.00 15.24 89 SER A N 1
ATOM 689 C CA . SER A 1 91 ? -41.408 22.302 75.586 1.00 15.50 89 SER A CA 1
ATOM 690 C C . SER A 1 91 ? -41.177 21.612 74.233 1.00 15.61 89 SER A C 1
ATOM 691 O O . SER A 1 91 ? -42.129 21.396 73.497 1.00 16.76 89 SER A O 1
ATOM 694 N N . PHE A 1 92 ? -39.934 21.286 73.909 1.00 15.60 90 PHE A N 1
ATOM 695 C CA . PHE A 1 92 ? -39.613 20.838 72.571 1.00 16.28 90 PHE A CA 1
ATOM 696 C C . PHE A 1 92 ? -38.487 19.833 72.532 1.00 17.27 90 PHE A C 1
ATOM 697 O O . PHE A 1 92 ? -37.792 19.614 73.541 1.00 16.22 90 PHE A O 1
ATOM 705 N N . ALA A 1 93 ? -38.378 19.177 71.373 1.00 17.44 91 ALA A N 1
ATOM 706 C CA . ALA A 1 93 ? -37.330 18.201 71.077 1.00 18.30 91 ALA A CA 1
ATOM 707 C C . ALA A 1 93 ? -36.924 18.328 69.615 1.00 18.67 91 ALA A C 1
ATOM 708 O O . ALA A 1 93 ? -37.684 18.871 68.784 1.00 18.38 91 ALA A O 1
ATOM 710 N N . LEU A 1 94 ? -35.729 17.832 69.333 1.00 19.11 92 LEU A N 1
ATOM 711 C CA . LEU A 1 94 ? -35.192 17.751 67.986 1.00 20.68 92 LEU A CA 1
ATOM 712 C C . LEU A 1 94 ? -34.943 16.305 67.644 1.00 21.70 92 LEU A C 1
ATOM 713 O O . LEU A 1 94 ? -34.713 15.482 68.523 1.00 20.98 92 LEU A O 1
ATOM 718 N N . ALA A 1 95 ? -35.003 16.013 66.349 1.00 22.37 93 ALA A N 1
ATOM 719 C CA . ALA A 1 95 ? -34.653 14.706 65.794 1.00 23.85 93 ALA A CA 1
ATOM 720 C C . ALA A 1 95 ? -34.190 14.893 64.353 1.00 25.20 93 ALA A C 1
ATOM 721 O O . ALA A 1 95 ? -34.126 16.013 63.871 1.00 25.77 93 ALA A O 1
ATOM 723 N N . ARG A 1 96 ? -33.762 13.809 63.710 1.00 27.63 94 ARG A N 1
ATOM 724 C CA A ARG A 1 96 ? -33.432 13.868 62.297 0.60 28.58 94 ARG A CA 1
ATOM 725 C CA B ARG A 1 96 ? -33.361 13.808 62.310 0.40 28.09 94 ARG A CA 1
ATOM 726 C C . ARG A 1 96 ? -34.255 12.825 61.565 1.00 27.93 94 ARG A C 1
ATOM 727 O O . ARG A 1 96 ? -34.840 11.917 62.176 1.00 27.21 94 ARG A O 1
ATOM 742 N N . THR A 1 97 ? -34.358 12.996 60.261 1.00 27.41 95 THR A N 1
ATOM 743 C CA . THR A 1 97 ? -35.133 12.071 59.454 1.00 27.81 95 THR A CA 1
ATOM 744 C C . THR A 1 97 ? -34.368 10.775 59.236 1.00 29.07 95 THR A C 1
ATOM 745 O O . THR A 1 97 ? -33.126 10.770 59.238 1.00 28.74 95 THR A O 1
ATOM 749 N N . VAL A 1 98 ? -35.103 9.690 58.990 1.00 28.55 96 VAL A N 1
ATOM 750 C CA . VAL A 1 98 ? -34.495 8.498 58.453 1.00 29.21 96 VAL A CA 1
ATOM 751 C C . VAL A 1 98 ? -33.941 8.823 57.064 1.00 30.87 96 VAL A C 1
ATOM 752 O O . VAL A 1 98 ? -32.838 8.438 56.738 1.00 32.44 96 VAL A O 1
ATOM 756 N N . GLU A 1 99 ? -34.712 9.563 56.276 1.00 31.35 97 GLU A N 1
ATOM 757 C CA . GLU A 1 99 ? -34.358 9.885 54.903 1.00 31.42 97 GLU A CA 1
ATOM 758 C C . GLU A 1 99 ? -33.230 10.913 54.760 1.00 31.67 97 GLU A C 1
ATOM 759 O O . GLU A 1 99 ? -33.168 11.949 55.470 1.00 28.80 97 GLU A O 1
ATOM 765 N N . TYR A 1 100 ? -32.335 10.623 53.813 1.00 33.14 98 TYR A N 1
ATOM 766 C CA . TYR A 1 100 ? -31.300 11.550 53.380 1.00 32.95 98 TYR A CA 1
ATOM 767 C C . TYR A 1 100 ? -31.774 12.171 52.075 1.00 33.95 98 TYR A C 1
ATOM 768 O O . TYR A 1 100 ? -32.287 11.469 51.199 1.00 35.96 98 TYR A O 1
ATOM 777 N N . PHE A 1 101 ? -31.580 13.475 51.933 1.00 33.92 99 PHE A N 1
ATOM 778 C CA . PHE A 1 101 ? -32.019 14.216 50.750 1.00 34.78 99 PHE A CA 1
ATOM 779 C C . PHE A 1 101 ? -30.874 14.789 49.939 1.00 34.97 99 PHE A C 1
ATOM 780 O O . PHE A 1 101 ? -29.848 15.150 50.483 1.00 34.17 99 PHE A O 1
ATOM 788 N N . ARG A 1 102 ? -31.099 14.898 48.634 1.00 37.27 100 ARG A N 1
ATOM 789 C CA . ARG A 1 102 ? -30.204 15.593 47.721 1.00 38.66 100 ARG A CA 1
ATOM 790 C C . ARG A 1 102 ? -31.093 16.429 46.833 1.00 38.07 100 ARG A C 1
ATOM 791 O O . ARG A 1 102 ? -31.776 15.903 45.978 1.00 38.41 100 ARG A O 1
ATOM 799 N N . ILE A 1 103 ? -31.116 17.731 47.050 1.00 36.45 101 ILE A N 1
ATOM 800 C CA . ILE A 1 103 ? -32.094 18.564 46.368 1.00 37.47 101 ILE A CA 1
ATOM 801 C C . ILE A 1 103 ? -31.480 19.136 45.076 1.00 38.95 101 ILE A C 1
ATOM 802 O O . ILE A 1 103 ? -30.416 19.737 45.111 1.00 37.09 101 ILE A O 1
ATOM 807 N N . PRO A 1 104 ? -32.167 18.956 43.944 1.00 41.00 102 PRO A N 1
ATOM 808 C CA . PRO A 1 104 ? -31.718 19.573 42.696 1.00 43.66 102 PRO A CA 1
ATOM 809 C C . PRO A 1 104 ? -31.690 21.100 42.755 1.00 43.63 102 PRO A C 1
ATOM 810 O O . PRO A 1 104 ? -32.405 21.731 43.543 1.00 39.97 102 PRO A O 1
ATOM 814 N N . ARG A 1 105 ? -30.894 21.667 41.856 1.00 44.30 103 ARG A N 1
ATOM 815 C CA . ARG A 1 105 ? -30.721 23.097 41.718 1.00 44.57 103 ARG A CA 1
ATOM 816 C C . ARG A 1 105 ? -32.018 23.805 41.396 1.00 41.55 103 ARG A C 1
ATOM 817 O O . ARG A 1 105 ? -32.147 24.997 41.655 1.00 43.05 103 ARG A O 1
ATOM 825 N N . THR A 1 106 ? -32.961 23.082 40.811 1.00 41.25 104 THR A N 1
ATOM 826 C CA . THR A 1 106 ? -34.212 23.681 40.339 1.00 43.62 104 THR A CA 1
ATOM 827 C C . THR A 1 106 ? -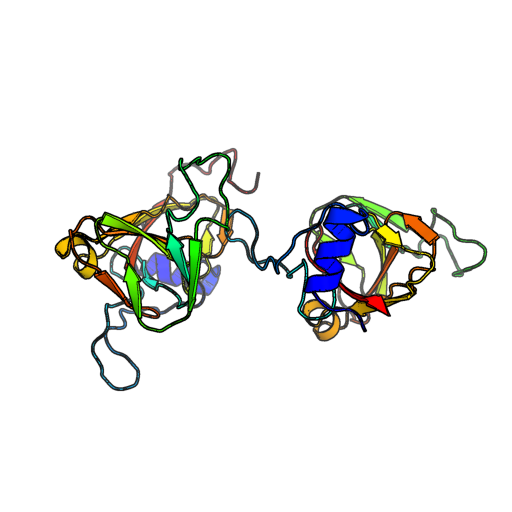35.321 23.646 41.413 1.00 44.06 104 THR A C 1
ATOM 828 O O . THR A 1 106 ? -36.380 24.245 41.222 1.00 46.96 104 THR A O 1
ATOM 832 N N . VAL A 1 107 ? -35.063 23.002 42.550 1.00 41.53 105 VAL A N 1
ATOM 833 C CA . VAL A 1 107 ? -36.122 22.705 43.526 1.00 41.21 105 VAL A CA 1
ATOM 834 C C . VAL A 1 107 ? -35.972 23.434 44.872 1.00 39.46 105 VAL A C 1
ATOM 835 O O . VAL A 1 107 ? -34.862 23.580 45.398 1.00 37.92 105 VAL A O 1
ATOM 839 N N . LEU A 1 108 ? -37.094 23.931 45.397 1.00 41.70 106 LEU A N 1
ATOM 840 C CA . LEU A 1 108 ? -37.209 24.290 46.829 1.00 41.84 106 LEU A CA 1
ATOM 841 C C . LEU A 1 108 ? -38.338 23.443 47.442 1.00 40.08 106 LEU A C 1
ATOM 842 O O . LEU A 1 108 ? -39.320 23.144 46.775 1.00 38.14 106 LEU A O 1
ATOM 847 N N . THR A 1 109 ? -38.212 23.061 48.707 1.00 38.72 107 THR A N 1
ATOM 848 C CA . THR A 1 109 ? -39.281 22.298 49.329 1.00 37.64 107 THR A CA 1
ATOM 849 C C . THR A 1 109 ? -39.834 23.033 50.528 1.00 37.33 107 THR A C 1
ATOM 850 O O . THR A 1 109 ? -39.153 23.895 51.102 1.00 37.33 107 THR A O 1
ATOM 854 N N . VAL A 1 110 ? -41.078 22.725 50.896 1.00 34.32 108 VAL A N 1
ATOM 855 C CA . VAL A 1 110 ? -41.594 23.099 52.201 1.00 34.81 108 VAL A CA 1
ATOM 856 C C . VAL A 1 110 ? -42.036 21.825 52.905 1.00 35.37 108 VAL A C 1
ATOM 857 O O . VAL A 1 110 ? -42.248 20.796 52.271 1.00 32.19 108 VAL A O 1
ATOM 861 N N . CYS A 1 111 ? -42.129 21.878 54.226 1.00 32.30 109 CYS A N 1
ATOM 862 C CA . CYS A 1 111 ? -42.416 20.674 54.992 1.00 32.38 109 CYS A CA 1
ATOM 863 C C . CYS A 1 111 ? -43.454 20.980 56.066 1.00 33.02 109 CYS A C 1
ATOM 864 O O . CYS A 1 111 ? -43.298 21.930 56.800 1.00 30.54 109 CYS A O 1
ATOM 867 N N . LEU A 1 112 ? -44.517 20.181 56.120 1.00 33.44 110 LEU A N 1
ATOM 868 C CA . LEU A 1 112 ? -45.636 20.408 57.043 1.00 33.30 110 LEU A CA 1
ATOM 869 C C . LEU A 1 112 ? -45.941 19.141 57.863 1.00 32.58 110 LEU A C 1
ATOM 870 O O . LEU A 1 112 ? -45.887 18.024 57.339 1.00 30.05 110 LEU A O 1
ATOM 875 N N . GLY A 1 113 ? -46.282 19.338 59.134 1.00 30.93 111 GLY A N 1
ATOM 876 C CA . GLY A 1 113 ? -46.566 18.230 60.051 1.00 31.08 111 GLY A CA 1
ATOM 877 C C . GLY A 1 113 ? -47.806 17.441 59.628 1.00 29.46 111 GLY A C 1
ATOM 878 O O . GLY A 1 113 ? -48.706 17.979 59.023 1.00 31.11 111 GLY A O 1
ATOM 879 N N . LYS A 1 114 ? -47.830 16.163 59.934 1.00 27.71 112 LYS A N 1
ATOM 880 C CA . LYS A 1 114 ? -48.981 15.312 59.636 1.00 28.21 112 LYS A CA 1
ATOM 881 C C . LYS A 1 114 ? -50.117 15.578 60.618 1.00 27.48 112 LYS A C 1
ATOM 882 O O . LYS A 1 114 ? -49.867 15.964 61.780 1.00 26.67 112 LYS A O 1
ATOM 888 N N . SER A 1 115 ? -51.354 15.308 60.188 1.00 27.01 113 SER A N 1
ATOM 889 C CA . SER A 1 115 ? -52.536 15.516 61.039 1.00 27.18 113 SER A CA 1
ATOM 890 C C . SER A 1 115 ? -52.484 14.744 62.345 1.00 26.14 113 SER A C 1
ATOM 891 O O . SER A 1 115 ? -52.999 15.226 63.357 1.00 24.68 113 SER A O 1
ATOM 894 N N . THR A 1 116 ? -51.845 13.571 62.346 1.00 25.50 114 THR A N 1
ATOM 895 C CA . THR A 1 116 ? -51.708 12.780 63.569 1.00 25.65 114 THR A CA 1
ATOM 896 C C . THR A 1 116 ? -51.087 13.571 64.728 1.00 25.06 114 THR A C 1
ATOM 897 O O . THR A 1 116 ? -51.523 13.444 65.884 1.00 23.59 114 THR A O 1
ATOM 901 N N . TYR A 1 117 ? -50.060 14.333 64.408 1.00 22.79 115 TYR A N 1
ATOM 902 C CA . TYR A 1 117 ? -49.345 15.161 65.394 1.00 22.00 115 TYR A CA 1
ATOM 903 C C . TYR A 1 117 ? -50.077 16.487 65.632 1.00 20.70 115 TYR A C 1
ATOM 904 O O . TYR A 1 117 ? -50.315 16.879 66.778 1.00 19.03 115 TYR A O 1
ATOM 913 N N . ALA A 1 118 ? -50.449 17.168 64.559 1.00 20.70 116 ALA A N 1
ATOM 914 C CA . ALA A 1 118 ? -51.079 18.514 64.666 1.00 20.72 116 ALA A CA 1
ATOM 915 C C . ALA A 1 118 ? -52.361 18.532 65.499 1.00 22.00 116 ALA A C 1
ATOM 916 O O . ALA A 1 118 ? -52.618 19.442 66.287 1.00 21.37 116 ALA A O 1
ATOM 918 N N . ARG A 1 119 ? -53.147 17.482 65.340 1.00 21.59 117 ARG A N 1
ATOM 919 C CA . ARG A 1 119 ? -54.395 17.325 66.040 1.00 24.33 117 ARG A CA 1
ATOM 920 C C . ARG A 1 119 ? -54.240 17.093 67.538 1.00 22.43 117 ARG A C 1
ATOM 921 O O . ARG A 1 119 ? -55.206 17.235 68.283 1.00 21.62 117 ARG A O 1
ATOM 929 N N . CYS A 1 120 ? -53.019 16.752 67.971 1.00 20.12 118 CYS A N 1
ATOM 930 C CA . CYS A 1 120 ? -52.677 16.611 69.378 1.00 19.77 118 CYS A CA 1
ATOM 931 C C . CYS A 1 120 ? -51.831 17.776 69.892 1.00 18.95 118 CYS A C 1
ATOM 932 O O . CYS A 1 120 ? -51.198 17.641 70.922 1.00 17.28 118 CYS A O 1
ATOM 935 N N . GLY A 1 121 ? -51.762 18.867 69.122 1.00 18.12 119 GLY A N 1
ATOM 936 C CA . GLY A 1 121 ? -51.063 20.070 69.562 1.00 17.75 119 GLY A CA 1
ATOM 937 C C . GLY A 1 121 ? -49.558 19.980 69.480 1.00 17.91 119 GLY A C 1
ATOM 938 O O . GLY A 1 121 ? -48.872 20.747 70.141 1.00 16.69 119 GLY A O 1
ATOM 939 N N . ILE A 1 122 ? -49.062 19.048 68.673 1.00 17.71 120 ILE A N 1
ATOM 940 C CA . ILE A 1 122 ? -47.642 18.843 68.469 1.00 18.21 120 ILE A CA 1
ATOM 941 C C . ILE A 1 122 ? -47.313 19.397 67.088 1.00 18.51 120 ILE A C 1
ATOM 942 O O . ILE A 1 122 ? -47.740 18.850 66.093 1.00 19.29 120 ILE A O 1
ATOM 947 N N . ILE A 1 123 ? -46.556 20.474 67.068 1.00 17.55 121 ILE A N 1
ATOM 948 C CA . ILE A 1 123 ? -46.295 21.222 65.891 1.00 19.15 121 ILE A CA 1
ATOM 949 C C . ILE A 1 123 ? -44.878 20.901 65.416 1.00 19.71 121 ILE A C 1
ATOM 950 O O . ILE A 1 123 ? -43.911 21.200 66.089 1.00 17.95 121 ILE A O 1
ATOM 955 N N . VAL A 1 124 ? -44.773 20.285 64.256 1.00 20.35 122 VAL A N 1
ATOM 956 C CA . VAL A 1 124 ? -43.488 19.952 63.692 1.00 22.83 122 VAL A CA 1
ATOM 957 C C . VAL A 1 124 ? -43.051 21.183 62.904 1.00 24.62 122 VAL A C 1
ATOM 958 O O . VAL A 1 124 ? -43.807 21.705 62.072 1.00 26.13 122 VAL A O 1
ATOM 962 N N . ASN A 1 125 ? -41.854 21.653 63.175 1.00 23.64 123 ASN A N 1
ATOM 963 C CA . ASN A 1 125 ? -41.309 22.779 62.475 1.00 24.50 123 ASN A CA 1
ATOM 964 C C . ASN A 1 125 ? -40.080 22.262 61.714 1.00 26.42 123 ASN A C 1
ATOM 965 O O . ASN A 1 125 ? -39.127 21.721 62.329 1.00 25.74 123 ASN A O 1
ATOM 970 N N . VAL A 1 126 ? -40.146 22.371 60.382 1.00 25.95 124 VAL A N 1
ATOM 971 C CA . VAL A 1 126 ? -39.034 22.015 59.489 1.00 27.38 124 VAL A CA 1
ATOM 972 C C . VAL A 1 126 ? -38.853 23.151 58.487 1.00 28.46 124 VAL A C 1
ATOM 973 O O . VAL A 1 126 ? -39.799 23.577 57.848 1.00 26.63 124 VAL A O 1
ATOM 977 N N . THR A 1 127 ? -37.630 23.611 58.340 1.00 30.17 125 THR A N 1
ATOM 978 C CA . THR A 1 127 ? -37.328 24.740 57.466 1.00 33.65 125 THR A CA 1
ATOM 979 C C . THR A 1 127 ? -37.179 24.267 55.979 1.00 30.21 125 THR A C 1
ATOM 980 O O . THR A 1 127 ? -36.821 23.116 55.727 1.00 32.65 125 THR A O 1
ATOM 984 N N . PRO A 1 128 ? -37.493 25.137 54.996 1.00 30.04 126 PRO A N 1
ATOM 985 C CA . PRO A 1 128 ? -37.391 24.723 53.583 1.00 29.91 126 PRO A CA 1
ATOM 986 C C . PRO A 1 128 ? -36.030 24.116 53.193 1.00 29.96 126 PRO A C 1
ATOM 987 O O . PRO A 1 128 ? -34.987 24.571 53.670 1.00 30.02 126 PRO A O 1
ATOM 991 N N . PHE A 1 129 ? -36.041 23.058 52.397 1.00 29.64 127 PHE A N 1
ATOM 992 C CA . PHE A 1 129 ? -34.781 22.489 51.919 1.00 33.72 127 PHE A CA 1
ATOM 993 C C . PHE A 1 129 ? -34.314 23.301 50.680 1.00 33.82 127 PHE A C 1
ATOM 994 O O . PHE A 1 129 ? -35.058 23.437 49.722 1.00 34.71 127 PHE A O 1
ATOM 1002 N N . GLU A 1 130 ? -33.100 23.819 50.704 1.00 34.62 128 GLU A N 1
ATOM 1003 C CA . GLU A 1 130 ? -32.604 24.671 49.596 1.00 36.94 128 GLU A CA 1
ATOM 1004 C C . GLU A 1 130 ? -32.064 23.857 48.420 1.00 36.71 128 GLU A C 1
ATOM 1005 O O . GLU A 1 130 ? -31.598 22.730 48.611 1.00 32.75 128 GLU A O 1
ATOM 1011 N N . PRO A 1 131 ? -32.106 24.426 47.202 1.00 37.66 129 PRO A N 1
ATOM 1012 C CA . PRO A 1 131 ? -31.512 23.747 46.047 1.00 38.09 129 PRO A CA 1
ATOM 1013 C C . PRO A 1 131 ? -30.031 23.445 46.229 1.00 38.12 129 PRO A C 1
ATOM 1014 O O . PRO A 1 131 ? -29.268 24.306 46.678 1.00 36.47 129 PRO A O 1
ATOM 1018 N N . GLU A 1 132 ? -29.644 22.219 45.889 1.00 40.15 130 GLU A N 1
ATOM 1019 C CA . GLU A 1 132 ? -28.269 21.692 46.074 1.00 41.87 130 GLU A CA 1
ATOM 1020 C C . GLU A 1 132 ? -27.854 21.495 47.517 1.00 40.69 130 GLU A C 1
ATOM 1021 O O . GLU A 1 132 ? -26.689 21.284 47.819 1.00 42.36 130 GLU A O 1
ATOM 1027 N N . TRP A 1 133 ? -28.817 21.542 48.429 1.00 39.53 131 TRP A N 1
ATOM 1028 C CA . TRP A 1 133 ? -28.547 21.128 49.780 1.00 36.64 131 TRP A CA 1
ATOM 1029 C C . TRP A 1 133 ? -28.610 19.618 49.796 1.00 36.47 131 TRP A C 1
ATOM 1030 O O . TRP A 1 133 ? -29.352 18.988 49.030 1.00 34.45 131 TRP A O 1
ATOM 1041 N N . GLU A 1 134 ? -27.786 19.014 50.639 1.00 37.37 132 GLU A N 1
ATOM 1042 C CA . GLU A 1 134 ? -27.894 17.575 50.935 1.00 37.38 132 GLU A CA 1
ATOM 1043 C C . GLU A 1 134 ? -27.738 17.344 52.423 1.00 34.97 132 GLU A C 1
ATOM 1044 O O . GLU A 1 134 ? -26.958 18.026 53.096 1.00 35.07 132 GLU A O 1
ATOM 1050 N N . GLY A 1 135 ? -28.460 16.358 52.930 1.00 33.73 133 GLY A N 1
ATOM 1051 C CA . GLY A 1 135 ? -28.402 16.073 54.342 1.00 33.48 133 GLY A CA 1
ATOM 1052 C C . GLY A 1 135 ? -29.555 15.260 54.852 1.00 30.99 133 GLY A C 1
ATOM 1053 O O . GLY A 1 135 ? -30.510 14.972 54.125 1.00 31.44 133 GLY A O 1
ATOM 1054 N N . TYR A 1 136 ? -29.421 14.850 56.102 1.00 29.59 134 TYR A N 1
ATOM 1055 C CA . TYR A 1 136 ? -30.542 14.441 56.909 1.00 29.85 134 TYR A CA 1
ATOM 1056 C C . TYR A 1 136 ? -31.227 15.738 57.337 1.00 28.49 134 TYR A C 1
ATOM 1057 O O . TYR A 1 136 ? -30.579 16.751 57.511 1.00 27.52 134 TYR A O 1
ATOM 1066 N N . VAL A 1 137 ? -32.542 15.695 57.426 1.00 28.81 135 VAL A N 1
ATOM 1067 C CA . VAL A 1 137 ? -33.348 16.881 57.754 1.00 28.56 135 VAL A CA 1
ATOM 1068 C C . VAL A 1 137 ? -33.479 16.947 59.270 1.00 28.22 135 VAL A C 1
ATOM 1069 O O . VAL A 1 137 ? -33.720 15.915 59.893 1.00 26.87 135 VAL A O 1
ATOM 1073 N N . THR A 1 138 ? -33.283 18.131 59.862 1.00 25.97 136 THR A N 1
ATOM 1074 C CA . THR A 1 138 ? -33.458 18.302 61.294 1.00 27.28 136 THR A CA 1
ATOM 1075 C C . THR A 1 138 ? -34.957 18.541 61.549 1.00 25.78 136 THR A C 1
ATOM 1076 O O . THR A 1 138 ? -35.556 19.417 60.940 1.00 25.38 136 THR A O 1
ATOM 1080 N N . LEU A 1 139 ? -35.553 17.736 62.401 1.00 22.73 137 LEU A N 1
ATOM 1081 C CA . LEU A 1 139 ? -36.962 17.910 62.766 1.00 22.33 137 LEU A CA 1
ATOM 1082 C C . LEU A 1 139 ? -37.027 18.590 64.142 1.00 21.77 137 LEU A C 1
ATOM 1083 O O . LEU A 1 139 ? -36.257 18.226 65.033 1.00 22.13 137 LEU A O 1
ATOM 1088 N N . GLU A 1 140 ? -37.943 19.538 64.320 1.00 19.76 138 GLU A N 1
ATOM 1089 C CA . GLU A 1 140 ? -38.249 20.073 65.639 1.00 17.71 138 GLU A CA 1
ATOM 1090 C C . GLU A 1 140 ? -39.702 19.814 65.933 1.00 18.48 138 GLU A C 1
ATOM 1091 O O . GLU A 1 140 ? -40.542 19.918 65.031 1.00 19.24 138 GLU A O 1
ATOM 1097 N N . PHE A 1 141 ? -40.014 19.516 67.198 1.00 18.16 139 PHE A N 1
ATOM 1098 C CA . PHE A 1 141 ? -41.360 19.272 67.623 1.00 17.45 139 PHE A CA 1
ATOM 1099 C C . PHE A 1 141 ? -41.626 20.155 68.794 1.00 16.65 139 PHE A C 1
ATOM 1100 O O . PHE A 1 141 ? -40.963 19.976 69.848 1.00 17.25 139 PHE A O 1
ATOM 1108 N N . SER A 1 142 ? -42.550 21.101 68.662 1.00 14.69 140 SER A N 1
ATOM 1109 C CA . SER A 1 142 ? -43.042 21.847 69.827 1.00 14.33 140 SER A CA 1
ATOM 1110 C C . SER A 1 142 ? -44.253 21.151 70.399 1.00 14.99 140 SER A C 1
ATOM 1111 O O . SER A 1 142 ? -45.281 21.021 69.724 1.00 15.22 140 SER A O 1
ATOM 1114 N N . ASN A 1 143 ? -44.139 20.660 71.628 1.00 15.11 141 ASN A N 1
ATOM 1115 C CA . ASN A 1 143 ? -45.282 20.184 72.369 1.00 15.68 141 ASN A CA 1
ATOM 1116 C C . ASN A 1 143 ? -46.025 21.342 73.021 1.00 15.48 141 ASN A C 1
ATOM 1117 O O . ASN A 1 143 ? -45.646 21.829 74.084 1.00 15.86 141 ASN A O 1
ATOM 1122 N N . THR A 1 144 ? -47.125 21.779 72.386 1.00 15.50 142 THR A N 1
ATOM 1123 C CA . THR A 1 144 ? -47.824 22.939 72.833 1.00 14.92 142 THR A CA 1
ATOM 1124 C C . THR A 1 144 ? -48.926 22.546 73.819 1.00 15.99 142 THR A C 1
ATOM 1125 O O . THR A 1 144 ? -49.842 23.334 74.071 1.00 16.90 142 THR A O 1
ATOM 1129 N N . THR A 1 145 ? -48.858 21.319 74.366 1.00 15.88 143 THR A N 1
ATOM 1130 C CA . THR A 1 145 ? -49.851 20.840 75.345 1.00 15.39 143 THR A CA 1
ATOM 1131 C C . THR A 1 145 ? -49.269 20.855 76.747 1.00 14.88 143 THR A C 1
ATOM 1132 O O . THR A 1 145 ? -48.060 20.796 76.920 1.00 14.37 143 THR A O 1
ATOM 1136 N N . PRO A 1 146 ? -50.129 20.890 77.762 1.00 15.55 144 PRO A N 1
ATOM 1137 C CA . PRO A 1 146 ? -49.693 20.805 79.132 1.00 15.71 144 PRO A CA 1
ATOM 1138 C C . PRO A 1 146 ? -49.599 19.347 79.678 1.00 16.02 144 PRO A C 1
ATOM 1139 O O . PRO A 1 146 ? -49.805 19.160 80.851 1.00 16.94 144 PRO A O 1
ATOM 1143 N N . LEU A 1 147 ? -49.194 18.395 78.830 1.00 16.25 145 LEU A N 1
ATOM 1144 C CA . LEU A 1 147 ? -48.756 17.074 79.258 1.00 16.52 145 LEU A CA 1
ATOM 1145 C C . LEU A 1 147 ? -47.566 16.633 78.460 1.00 16.15 145 LEU A C 1
ATOM 1146 O O . LEU A 1 147 ? -47.337 17.074 77.311 1.00 16.57 145 LEU A O 1
ATOM 1151 N N . PRO A 1 148 ? -46.819 15.676 79.015 1.00 16.40 146 PRO A N 1
ATOM 1152 C CA . PRO A 1 148 ? -45.805 15.004 78.229 1.00 16.53 146 PRO A CA 1
ATOM 1153 C C . PRO A 1 148 ? -46.425 14.416 76.954 1.00 17.17 146 PRO A C 1
ATOM 1154 O O . PRO A 1 148 ? -47.595 14.032 76.988 1.00 16.22 146 PRO A O 1
ATOM 1158 N N . ALA A 1 149 ? -45.689 14.381 75.841 1.00 16.96 147 ALA A N 1
ATOM 1159 C CA . ALA A 1 149 ? -46.249 13.897 74.564 1.00 18.50 147 ALA A CA 1
ATOM 1160 C C . ALA A 1 149 ? -45.329 12.913 73.851 1.00 19.40 147 ALA A C 1
ATOM 1161 O O . ALA A 1 149 ? -44.102 13.097 73.894 1.00 19.31 147 ALA A O 1
ATOM 1163 N N . LYS A 1 150 ? -45.914 11.910 73.181 1.00 19.97 148 LYS A N 1
ATOM 1164 C CA . LYS A 1 150 ? -45.148 10.902 72.429 1.00 20.95 148 LYS A CA 1
ATOM 1165 C C . LYS A 1 150 ? -44.873 11.248 70.979 1.00 20.51 148 LYS A C 1
ATOM 1166 O O . LYS A 1 150 ? -45.764 11.710 70.264 1.00 20.87 148 LYS A O 1
ATOM 1172 N N . ILE A 1 151 ? -43.631 10.974 70.549 1.00 20.28 149 ILE A N 1
ATOM 1173 C CA . ILE A 1 151 ? -43.235 11.003 69.162 1.00 20.96 149 ILE A CA 1
ATOM 1174 C C . ILE A 1 151 ? -42.754 9.591 68.813 1.00 21.64 149 ILE A C 1
ATOM 1175 O O . ILE A 1 151 ? -41.892 9.061 69.519 1.00 21.23 149 ILE A O 1
ATOM 1180 N N . TYR A 1 152 ? -43.283 9.005 67.749 1.00 22.22 150 TYR A N 1
ATOM 1181 C CA . TYR A 1 152 ? -42.959 7.609 67.370 1.00 23.86 150 TYR A CA 1
ATOM 1182 C C . TYR A 1 152 ? -41.864 7.588 66.317 1.00 24.77 150 TYR A C 1
ATOM 1183 O O . TYR A 1 152 ? -42.048 8.062 65.188 1.00 26.25 150 TYR A O 1
ATOM 1192 N N . ALA A 1 153 ? -40.710 7.078 66.721 1.00 25.37 151 ALA A N 1
ATOM 1193 C CA . ALA A 1 153 ? -39.586 6.841 65.807 1.00 26.23 151 ALA A CA 1
ATOM 1194 C C . ALA A 1 153 ? -39.960 5.780 64.751 1.00 27.50 151 ALA A C 1
ATOM 1195 O O . ALA A 1 153 ? -40.797 4.912 64.994 1.00 27.22 151 ALA A O 1
ATOM 1197 N N . ASN A 1 154 ? -39.325 5.908 63.585 1.00 28.39 152 ASN A N 1
ATOM 1198 C CA . ASN A 1 154 ? -39.399 4.973 62.469 1.00 29.88 152 ASN A CA 1
ATOM 1199 C C . ASN A 1 154 ? -40.726 5.026 61.769 1.00 30.95 152 ASN A C 1
ATOM 1200 O O . ASN A 1 154 ? -41.044 4.160 60.967 1.00 30.16 152 ASN A O 1
ATOM 1205 N N . GLU A 1 155 ? -41.499 6.072 62.047 1.00 30.02 153 GLU A N 1
ATOM 1206 C CA . GLU A 1 155 ? -42.814 6.225 61.463 1.00 30.10 153 GLU A CA 1
ATOM 1207 C C . GLU A 1 155 ? -42.930 7.639 60.916 1.00 28.55 153 GLU A C 1
ATOM 1208 O O . GLU A 1 155 ? -42.072 8.481 61.193 1.00 28.83 153 GLU A O 1
ATOM 1214 N N . GLY A 1 156 ? -43.950 7.909 60.109 1.00 27.42 154 GLY A N 1
ATOM 1215 C CA . GLY A 1 156 ? -44.070 9.225 59.479 1.00 27.18 154 GLY A CA 1
ATOM 1216 C C . GLY A 1 156 ? -44.303 10.351 60.507 1.00 25.74 154 GLY A C 1
ATOM 1217 O O . GLY A 1 156 ? -44.929 10.129 61.547 1.00 25.63 154 GLY A O 1
ATOM 1218 N N . VAL A 1 157 ? -43.771 11.537 60.225 1.00 25.60 155 VAL A N 1
ATOM 1219 C CA . VAL A 1 157 ? -44.015 12.731 61.033 1.00 25.22 155 VAL A CA 1
ATOM 1220 C C . VAL A 1 157 ? -44.412 13.964 60.230 1.00 24.74 155 VAL A C 1
ATOM 1221 O O . VAL A 1 157 ? -45.006 14.877 60.790 1.00 24.74 155 VAL A O 1
ATOM 1225 N N . ALA A 1 158 ? -44.100 14.024 58.943 1.00 24.59 156 ALA A N 1
ATOM 1226 C CA . ALA A 1 158 ? -44.337 15.251 58.189 1.00 25.02 156 ALA A CA 1
ATOM 1227 C C . ALA A 1 158 ? -44.412 14.943 56.694 1.00 26.91 156 ALA A C 1
ATOM 1228 O O . ALA A 1 158 ? -44.018 13.867 56.284 1.00 29.18 156 ALA A O 1
ATOM 1230 N N . GLN A 1 159 ? -44.936 15.881 55.914 1.00 26.30 157 GLN A N 1
ATOM 1231 C CA . GLN A 1 159 ? -45.012 15.763 54.462 1.00 30.41 157 GLN A CA 1
ATOM 1232 C C . GLN A 1 159 ? -44.167 16.855 53.804 1.00 30.17 157 GLN A C 1
ATOM 1233 O O . GLN A 1 159 ? -44.321 18.042 54.130 1.00 30.52 157 GLN A O 1
ATOM 1239 N N . VAL A 1 160 ? -43.281 16.458 52.893 1.00 28.86 158 VAL A N 1
ATOM 1240 C CA . VAL A 1 160 ? -42.462 17.414 52.156 1.00 28.88 158 VAL A CA 1
ATOM 1241 C C . VAL A 1 160 ? -43.150 17.697 50.826 1.00 29.79 158 VAL A C 1
ATOM 1242 O O . VAL A 1 160 ? -43.558 16.759 50.161 1.00 28.37 158 VAL A O 1
ATOM 1246 N N . LEU A 1 161 ? -43.308 18.975 50.476 1.00 28.49 159 LEU A N 1
ATOM 1247 C CA . LEU A 1 161 ? -43.885 19.389 49.203 1.00 32.00 159 LEU A CA 1
ATOM 1248 C C . LEU A 1 161 ? -42.773 20.000 48.337 1.00 33.08 159 LEU A C 1
ATOM 1249 O O . LEU A 1 161 ? -41.956 20.777 48.837 1.00 32.32 159 LEU A O 1
ATOM 1254 N N . PHE A 1 162 ? -42.736 19.631 47.066 1.00 36.00 160 PHE A N 1
ATOM 1255 C CA . PHE A 1 162 ? -41.633 20.000 46.184 1.00 39.85 160 PHE A CA 1
ATOM 1256 C C . PHE A 1 162 ? -42.062 20.992 45.115 1.00 44.86 160 PHE A C 1
ATOM 1257 O O . PHE A 1 162 ? -42.953 20.691 44.324 1.00 45.51 160 PHE A O 1
ATOM 1265 N N . PHE A 1 163 ? -41.416 22.160 45.087 1.00 49.73 161 PHE A N 1
ATOM 1266 C CA . PHE A 1 163 ? -41.689 23.194 44.068 1.00 53.69 161 PHE A CA 1
ATOM 1267 C C . PHE A 1 163 ? -40.502 23.360 43.133 1.00 54.19 161 PHE A C 1
ATOM 1268 O O . PHE A 1 163 ? -39.362 23.397 43.588 1.00 50.49 161 PHE A O 1
ATOM 1276 N N . GLU A 1 164 ? -40.788 23.453 41.835 1.00 57.02 162 GLU A N 1
ATOM 1277 C CA . GLU A 1 164 ? -39.813 23.870 40.821 1.00 60.19 162 GLU A CA 1
ATOM 1278 C C . GLU A 1 164 ? -40.115 25.305 40.335 1.00 58.87 162 GLU A C 1
ATOM 1279 O O . GLU A 1 164 ? -41.272 25.701 40.212 1.00 61.17 162 GLU A O 1
ATOM 1285 N N . SER A 1 165 ? -39.070 26.077 40.074 1.00 60.45 163 SER A N 1
ATOM 1286 C CA . SER A 1 165 ? -39.205 27.439 39.527 1.00 66.43 163 SER A CA 1
ATOM 1287 C C . SER A 1 165 ? -39.258 27.418 37.992 1.00 68.94 163 SER A C 1
ATOM 1288 O O . SER A 1 165 ? -38.854 26.431 37.385 1.00 69.67 163 SER A O 1
ATOM 1291 N N . ASP A 1 166 ? -39.748 28.499 37.376 1.00 71.36 164 ASP A N 1
ATOM 1292 C CA . ASP A 1 166 ? -39.627 28.658 35.909 1.00 76.24 164 ASP A CA 1
ATOM 1293 C C . ASP A 1 166 ? -38.197 29.0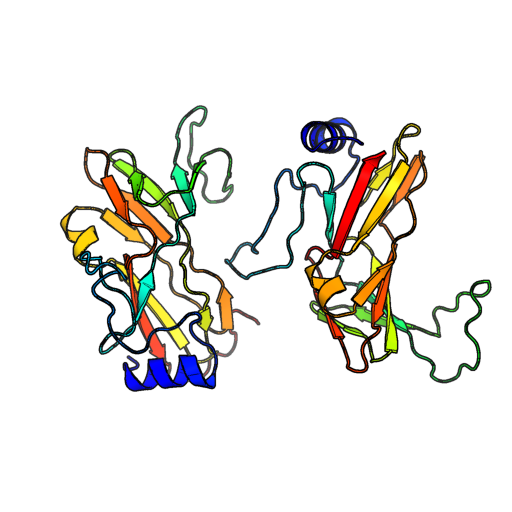40 35.481 1.00 75.75 164 ASP A C 1
ATOM 1294 O O . ASP A 1 166 ? -37.833 28.838 34.329 1.00 79.37 164 ASP A O 1
ATOM 1299 N N . GLU A 1 167 ? -37.400 29.579 36.410 1.00 72.37 165 GLU A N 1
ATOM 1300 C CA . GLU A 1 167 ? -36.000 29.929 36.158 1.00 72.10 165 GLU A CA 1
ATOM 1301 C C . GLU A 1 167 ? -35.060 29.195 37.109 1.00 70.87 165 GLU A C 1
ATOM 1302 O O . GLU A 1 167 ? -35.298 29.152 38.323 1.00 73.24 165 GLU A O 1
ATOM 1308 N N . VAL A 1 168 ? -33.983 28.638 36.560 1.00 70.55 166 VAL A N 1
ATOM 1309 C CA . VAL A 1 168 ? -32.864 28.158 37.366 1.00 67.82 166 VAL A CA 1
ATOM 1310 C C . VAL A 1 168 ? -32.343 29.344 38.169 1.00 66.28 166 VAL A C 1
ATOM 1311 O O . VAL A 1 168 ? -32.299 30.475 37.660 1.00 64.31 166 VAL A O 1
ATOM 1313 N N . CYS A 1 169 ? -31.994 29.097 39.434 1.00 64.45 167 CYS A N 1
ATOM 1314 C CA . CYS A 1 169 ? -31.450 30.144 40.295 1.00 60.32 167 CYS A CA 1
ATOM 1315 C C . CYS A 1 169 ? -30.011 30.463 39.904 1.00 59.89 167 CYS A C 1
ATOM 1316 O O . CYS A 1 169 ? -29.245 29.567 39.519 1.00 60.51 167 CYS A O 1
ATOM 1319 N N . ASP A 1 170 ? -29.654 31.741 40.028 1.00 60.37 168 ASP A N 1
ATOM 1320 C CA . ASP A 1 170 ? -28.267 32.206 39.877 1.00 59.59 168 ASP A CA 1
ATOM 1321 C C . ASP A 1 170 ? -27.342 31.564 40.926 1.00 58.57 168 ASP A C 1
ATOM 1322 O O . ASP A 1 170 ? -26.348 30.943 40.568 1.00 58.13 168 ASP A O 1
ATOM 1327 N N . VAL A 1 171 ? -27.674 31.708 42.215 1.00 56.36 169 VAL A N 1
ATOM 1328 C CA . VAL A 1 171 ? -26.845 31.193 43.316 1.00 55.00 169 VAL A CA 1
ATOM 1329 C C . VAL A 1 171 ? -27.615 30.111 44.095 1.00 55.69 169 VAL A C 1
ATOM 1330 O O . VAL A 1 171 ? -28.594 30.422 44.789 1.00 48.52 169 VAL A O 1
ATOM 1334 N N . SER A 1 172 ? -27.186 28.852 43.961 1.00 54.92 170 SER A N 1
ATOM 1335 C CA . SER A 1 172 ? -27.762 27.744 44.728 1.00 53.20 170 SER A CA 1
ATOM 1336 C C . SER A 1 172 ? -27.160 27.727 46.13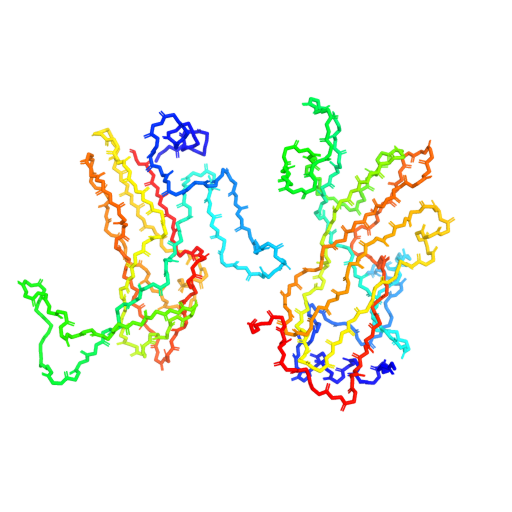4 1.00 52.73 170 SER A C 1
ATOM 1337 O O . SER A 1 172 ? -26.273 28.508 46.439 1.00 53.00 170 SER A O 1
ATOM 1340 N N . TYR A 1 173 ? -27.638 26.820 46.983 1.00 52.85 171 TYR A N 1
ATOM 1341 C CA . TYR A 1 173 ? -27.063 26.639 48.326 1.00 51.08 171 TYR A CA 1
ATOM 1342 C C . TYR A 1 173 ? -25.578 26.222 48.274 1.00 53.64 171 TYR A C 1
ATOM 1343 O O . TYR A 1 173 ? -24.772 26.622 49.132 1.00 49.31 171 TYR A O 1
ATOM 1352 N N . ALA A 1 174 ? -25.229 25.421 47.270 1.00 55.98 172 ALA A N 1
ATOM 1353 C CA . ALA A 1 174 ? -23.851 24.954 47.089 1.00 60.16 172 ALA A CA 1
ATOM 1354 C C . ALA A 1 174 ? -22.893 26.075 46.659 1.00 62.89 172 ALA A C 1
ATOM 1355 O O . ALA A 1 174 ? -21.691 25.980 46.907 1.00 68.32 172 ALA A O 1
ATOM 1357 N N . ASP A 1 175 ? -23.420 27.120 46.016 1.00 64.91 173 ASP A N 1
ATOM 1358 C CA . ASP A 1 175 ? -22.591 28.210 45.443 1.00 67.32 173 ASP A CA 1
ATOM 1359 C C . ASP A 1 175 ? -22.074 29.197 46.497 1.00 70.90 173 ASP A C 1
ATOM 1360 O O . ASP A 1 175 ? -22.803 29.568 47.431 1.00 76.34 173 ASP A O 1
ATOM 1365 N N . ILE B 1 5 ?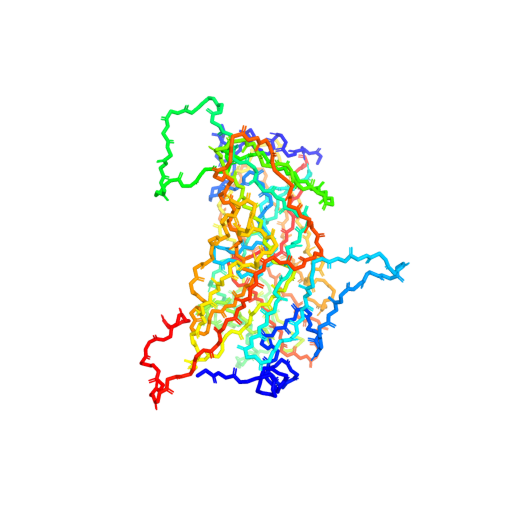 -3.408 4.241 75.243 1.00 73.11 3 ILE B N 1
ATOM 1366 C CA . ILE B 1 5 ? -3.855 3.777 76.584 1.00 71.79 3 ILE B CA 1
ATOM 1367 C C . ILE B 1 5 ? -4.864 4.746 77.229 1.00 73.18 3 ILE B C 1
ATOM 1368 O O . ILE B 1 5 ? -5.720 4.305 77.993 1.00 73.03 3 ILE B O 1
ATOM 1373 N N . LYS B 1 6 ? -4.787 6.044 76.908 1.00 71.46 4 LYS B N 1
ATOM 1374 C CA . LYS B 1 6 ? -5.584 7.067 77.612 1.00 71.16 4 LYS B CA 1
ATOM 1375 C C . LYS B 1 6 ? -7.009 7.206 77.033 1.00 69.63 4 LYS B C 1
ATOM 1376 O O . LYS B 1 6 ? -7.255 6.963 75.843 1.00 65.79 4 LYS B O 1
ATOM 1378 N N . SER B 1 7 ? -7.944 7.602 77.889 1.00 67.78 5 SER B N 1
ATOM 1379 C CA . SER B 1 7 ? -9.377 7.578 77.563 1.00 66.40 5 SER B CA 1
ATOM 1380 C C . SER B 1 7 ? -9.918 8.928 77.094 1.00 65.77 5 SER B C 1
ATOM 1381 O O . SER B 1 7 ? -9.220 9.941 77.151 1.00 64.50 5 SER B O 1
ATOM 1384 N N . ASP B 1 8 ? -11.180 8.927 76.661 1.00 63.73 6 ASP B N 1
ATOM 1385 C CA . ASP B 1 8 ? -11.865 10.153 76.246 1.00 63.55 6 ASP B CA 1
ATOM 1386 C C . ASP B 1 8 ? -11.892 11.220 77.345 1.00 65.92 6 ASP B C 1
ATOM 1387 O O . ASP B 1 8 ? -11.717 12.397 77.052 1.00 65.35 6 ASP B O 1
ATOM 1392 N N . LYS B 1 9 ? -12.093 10.809 78.605 1.00 68.96 7 LYS B N 1
ATOM 1393 C CA . LYS B 1 9 ? -12.083 11.761 79.732 1.00 69.12 7 LYS B CA 1
ATOM 1394 C C . LYS B 1 9 ? -10.699 12.432 79.834 1.00 68.66 7 LYS B C 1
ATOM 1395 O O . LYS B 1 9 ? -10.598 13.652 79.951 1.00 67.83 7 LYS B O 1
ATOM 1397 N N . TRP B 1 10 ? -9.637 11.635 79.729 1.00 68.00 8 TRP B N 1
ATOM 1398 C CA . TRP B 1 10 ? -8.274 12.165 79.737 1.00 69.09 8 TRP B CA 1
ATOM 1399 C C . TRP B 1 10 ? -7.983 13.092 78.578 1.00 67.63 8 TRP B C 1
ATOM 1400 O O . TRP B 1 10 ? -7.420 14.179 78.771 1.00 67.82 8 TRP B O 1
ATOM 1411 N N . ILE B 1 11 ? -8.360 12.683 77.367 1.00 64.24 9 ILE B N 1
ATOM 1412 C CA . ILE B 1 11 ? -8.130 13.510 76.169 1.00 62.45 9 ILE B CA 1
ATOM 1413 C C . ILE B 1 11 ? -8.773 14.896 76.334 1.00 63.73 9 ILE B C 1
ATOM 1414 O O . ILE B 1 11 ? -8.156 15.922 76.046 1.00 61.71 9 ILE B O 1
ATOM 1419 N N . ARG B 1 12 ? -10.027 14.910 76.778 1.00 66.71 10 ARG B N 1
ATOM 1420 C CA . ARG B 1 12 ? -10.743 16.152 77.082 1.00 72.33 10 ARG B CA 1
ATOM 1421 C C . ARG B 1 12 ? -9.980 17.028 78.066 1.00 73.23 10 ARG B C 1
ATOM 1422 O O . ARG B 1 12 ? -9.817 18.224 77.837 1.00 73.45 10 ARG B O 1
ATOM 1430 N N . ARG B 1 13 ? -9.528 16.417 79.155 1.00 75.63 11 ARG B N 1
ATOM 1431 C CA . ARG B 1 13 ? -8.808 17.142 80.204 1.00 79.18 11 ARG B CA 1
ATOM 1432 C C . ARG B 1 13 ? -7.591 17.826 79.589 1.00 80.76 11 ARG B C 1
ATOM 1433 O O . ARG B 1 13 ? -7.358 19.021 79.818 1.00 81.31 11 ARG B O 1
ATOM 1435 N N . MET B 1 14 ? -6.848 17.066 78.778 1.00 77.27 12 MET B N 1
ATOM 1436 C CA . MET B 1 14 ? -5.592 17.538 78.190 1.00 76.37 12 MET B CA 1
ATOM 1437 C C . MET B 1 14 ? -5.770 18.634 77.141 1.00 74.41 12 MET B C 1
ATOM 1438 O O . MET B 1 14 ? -4.900 19.487 76.981 1.00 72.38 12 MET B O 1
ATOM 1443 N N . ALA B 1 15 ? -6.883 18.590 76.420 1.00 72.74 13 ALA B N 1
ATOM 1444 C CA . ALA B 1 15 ? -7.176 19.589 75.407 1.00 73.01 13 ALA B CA 1
ATOM 1445 C C . ALA B 1 15 ? -7.530 20.912 76.082 1.00 75.64 13 ALA B C 1
ATOM 1446 O O . ALA B 1 15 ? -6.969 21.952 75.771 1.00 72.74 13 ALA B O 1
ATOM 1448 N N . GLU B 1 16 ? -8.469 20.848 77.014 1.00 78.91 14 GLU B N 1
ATOM 1449 C CA . GLU B 1 16 ? -8.983 22.051 77.667 1.00 85.46 14 GLU B CA 1
ATOM 1450 C C . GLU B 1 16 ? -8.017 22.654 78.692 1.00 82.12 14 GLU B C 1
ATOM 1451 O O . GLU B 1 16 ? -7.916 23.867 78.781 1.00 84.96 14 GLU B O 1
ATOM 1457 N N . GLU B 1 17 ? -7.275 21.817 79.417 1.00 80.89 15 GLU B N 1
ATOM 1458 C CA . GLU B 1 17 ? -6.351 22.296 80.462 1.00 82.06 15 GLU B CA 1
ATOM 1459 C C . GLU B 1 17 ? -4.902 22.498 79.970 1.00 81.02 15 GLU B C 1
ATOM 1460 O O . GLU B 1 17 ? -4.174 23.312 80.532 1.00 78.50 15 GLU B O 1
ATOM 1462 N N . HIS B 1 18 ? -4.478 21.769 78.931 1.00 78.20 16 HIS B N 1
ATOM 1463 C CA . HIS B 1 18 ? -3.099 21.886 78.409 1.00 75.61 16 HIS B CA 1
ATOM 1464 C C . HIS B 1 18 ? -2.997 22.089 76.900 1.00 74.75 16 HIS B C 1
ATOM 1465 O O . HIS B 1 18 ? -1.904 21.989 76.343 1.00 73.74 16 HIS B O 1
ATOM 1467 N N . LYS B 1 19 ? -4.105 22.412 76.232 1.00 71.47 17 LYS B N 1
ATOM 1468 C CA . LYS B 1 19 ? -4.083 22.764 74.810 1.00 70.35 17 LYS B CA 1
ATOM 1469 C C . LYS B 1 19 ? -3.425 21.670 73.945 1.00 68.17 17 LYS B C 1
ATOM 1470 O O . LYS B 1 19 ? -2.709 21.958 72.979 1.00 67.81 17 LYS B O 1
ATOM 1472 N N . MET B 1 20 ? -3.661 20.409 74.292 1.00 63.89 18 MET B N 1
ATOM 1473 C CA . MET B 1 20 ? -3.019 19.319 73.571 1.00 61.88 18 MET B CA 1
ATOM 1474 C C . MET B 1 20 ? -3.482 19.275 72.105 1.00 59.88 18 MET B C 1
ATOM 1475 O O . MET B 1 20 ? -2.686 18.973 71.205 1.00 59.85 18 MET B O 1
ATOM 1480 N N . ILE B 1 21 ? -4.762 19.584 71.895 1.00 59.58 19 ILE B N 1
ATOM 1481 C CA . ILE B 1 21 ? -5.392 19.580 70.577 1.00 56.89 19 ILE B CA 1
ATOM 1482 C C . ILE B 1 21 ? -6.181 20.869 70.406 1.00 58.35 19 ILE B C 1
ATOM 1483 O O . ILE B 1 21 ? -7.062 21.150 71.209 1.00 58.64 19 ILE B O 1
ATOM 1488 N N . GLU B 1 22 ? -5.888 21.628 69.355 1.00 57.49 20 GLU B N 1
ATOM 1489 C CA . GLU B 1 22 ? -6.626 22.857 69.066 1.00 57.94 20 GLU B CA 1
ATOM 1490 C C . GLU B 1 22 ? -6.796 22.992 67.547 1.00 54.87 20 GLU B C 1
ATOM 1491 O O . GLU B 1 22 ? -5.820 22.935 66.819 1.00 53.78 20 GLU B O 1
ATOM 1493 N N . PRO B 1 23 ? -8.029 23.150 67.052 1.00 56.45 21 PRO B N 1
ATOM 1494 C CA . PRO B 1 23 ? -9.310 23.165 67.749 1.00 57.75 21 PRO B CA 1
ATOM 1495 C C . PRO B 1 23 ? -9.698 21.759 68.172 1.00 60.25 21 PRO B C 1
ATOM 1496 O O . PRO B 1 23 ? -9.222 20.785 67.587 1.00 59.19 21 PRO B O 1
ATOM 1500 N N . PHE B 1 24 ? -10.569 21.658 69.165 1.00 59.74 22 PHE B N 1
ATOM 1501 C CA . PHE B 1 24 ? -10.933 20.383 69.766 1.00 60.74 22 PHE B CA 1
ATOM 1502 C C . PHE B 1 24 ? -12.459 20.240 69.827 1.00 61.07 22 PHE B C 1
ATOM 1503 O O . PHE B 1 24 ? -13.147 21.202 70.141 1.00 60.45 22 PHE B O 1
ATOM 1511 N N . VAL B 1 25 ? -12.988 19.054 69.526 1.00 58.82 23 VAL B N 1
ATOM 1512 C CA . VAL B 1 25 ? -14.405 18.754 69.808 1.00 59.86 23 VAL B CA 1
ATOM 1513 C C . VAL B 1 25 ? -14.469 17.600 70.814 1.00 60.23 23 VAL B C 1
ATOM 1514 O O . VAL B 1 25 ? -13.729 16.624 70.675 1.00 57.21 23 VAL B O 1
ATOM 1518 N N . PRO B 1 26 ? -15.334 17.720 71.841 1.00 58.83 24 PRO B N 1
ATOM 1519 C CA . PRO B 1 26 ? -15.380 16.764 72.939 1.00 58.18 24 PRO B CA 1
ATOM 1520 C C . PRO B 1 26 ? -16.175 15.502 72.638 1.00 56.84 24 PRO B C 1
ATOM 1521 O O . PRO B 1 26 ? -16.126 14.547 73.422 1.00 55.03 24 PRO B O 1
ATOM 1525 N N . ASP B 1 27 ? -16.905 15.505 71.526 1.00 53.30 25 ASP B N 1
ATOM 1526 C CA . ASP B 1 27 ? -17.745 14.378 71.126 1.00 53.13 25 ASP B CA 1
ATOM 1527 C C . ASP B 1 27 ? -17.472 14.035 69.651 1.00 50.03 25 ASP B C 1
ATOM 1528 O O . ASP B 1 27 ? -16.753 14.764 68.968 1.00 49.60 25 ASP B O 1
ATOM 1530 N N . GLN B 1 28 ? -18.075 12.943 69.181 1.00 49.28 26 GLN B N 1
ATOM 1531 C CA . GLN B 1 28 ? -18.064 12.570 67.770 1.00 49.34 26 GLN B CA 1
ATOM 1532 C C . GLN B 1 28 ? -19.000 13.471 67.009 1.00 48.66 26 GLN B C 1
ATOM 1533 O O . GLN B 1 28 ? -20.163 13.647 67.402 1.00 49.34 26 GLN B O 1
ATOM 1539 N N . VAL B 1 29 ? -18.505 14.057 65.932 1.00 43.73 27 VAL B N 1
ATOM 1540 C CA . VAL B 1 29 ? -19.346 14.786 65.021 1.00 42.21 27 VAL B CA 1
ATOM 1541 C C . VAL B 1 29 ? -19.519 13.925 63.777 1.00 43.20 27 VAL B C 1
ATOM 1542 O O . VAL B 1 29 ? -18.516 13.606 63.106 1.00 39.48 27 VAL B O 1
ATOM 1546 N N . ARG B 1 30 ? -20.767 13.560 63.474 1.00 41.82 28 ARG B N 1
ATOM 1547 C CA . ARG B 1 30 ? -21.119 12.647 62.370 1.00 42.89 28 ARG B CA 1
ATOM 1548 C C . ARG B 1 30 ? -21.849 13.340 61.189 1.00 42.80 28 ARG B C 1
ATOM 1549 O O . ARG B 1 30 ? -22.129 12.733 60.144 1.00 46.03 28 ARG B O 1
ATOM 1551 N N . ALA B 1 31 ? -22.108 14.628 61.322 1.00 40.92 29 ALA B N 1
ATOM 1552 C CA . ALA B 1 31 ? -22.776 15.373 60.274 1.00 39.60 29 ALA B CA 1
ATOM 1553 C C . ALA B 1 31 ? -22.305 16.809 60.362 1.00 39.77 29 ALA B C 1
ATOM 1554 O O . ALA B 1 31 ? -21.901 17.258 61.432 1.00 39.24 29 ALA B O 1
ATOM 1556 N N . ALA B 1 32 ? -22.364 17.529 59.247 1.00 37.54 30 ALA B N 1
ATOM 1557 C CA . ALA B 1 32 ? -22.017 18.924 59.233 1.00 38.52 30 ALA B CA 1
ATOM 1558 C C . ALA B 1 32 ? -23.195 19.731 59.825 1.00 40.87 30 ALA B C 1
ATOM 1559 O O . ALA B 1 32 ? -24.262 19.177 60.119 1.00 39.50 30 ALA B O 1
ATOM 1561 N N . GLU B 1 33 ? -22.985 21.043 59.955 1.00 44.50 31 GLU B N 1
ATOM 1562 C CA . GLU B 1 33 ? -23.947 21.965 60.573 1.00 45.24 31 GLU B CA 1
ATOM 1563 C C . GLU B 1 33 ? -25.319 21.824 59.927 1.00 44.96 31 GLU B C 1
ATOM 1564 O O . GLU B 1 33 ? -26.342 21.802 60.612 1.00 45.48 31 GLU B O 1
ATOM 1566 N N . ASP B 1 34 ? -25.325 21.708 58.599 1.00 41.27 32 ASP B N 1
ATOM 1567 C CA . ASP B 1 34 ? -26.557 21.617 57.849 1.00 40.34 32 ASP B CA 1
ATOM 1568 C C . ASP B 1 34 ? -27.124 20.191 57.643 1.00 38.54 32 ASP B C 1
ATOM 1569 O O . ASP B 1 34 ? -28.052 20.035 56.855 1.00 38.96 32 ASP B O 1
ATOM 1574 N N . GLY B 1 35 ? -26.613 19.171 58.344 1.00 36.61 33 GLY B N 1
ATOM 1575 C CA . GLY B 1 35 ? -27.144 17.793 58.196 1.00 35.73 33 GLY B CA 1
ATOM 1576 C C . GLY B 1 35 ? -26.436 16.914 57.131 1.00 35.92 33 GLY B C 1
ATOM 1577 O O . GLY B 1 35 ? -26.720 15.705 57.018 1.00 33.31 33 GLY B O 1
ATOM 1578 N N . ARG B 1 36 ? -25.509 17.505 56.369 1.00 35.10 34 ARG B N 1
ATOM 1579 C CA . ARG B 1 36 ? -24.721 16.751 55.418 1.00 34.92 34 ARG B CA 1
ATOM 1580 C C . ARG B 1 36 ? -23.899 15.656 56.099 1.00 34.39 34 ARG B C 1
ATOM 1581 O O . ARG B 1 36 ? -23.211 15.898 57.071 1.00 33.12 34 ARG B O 1
ATOM 1589 N N . ARG B 1 37 ? -23.955 14.441 55.566 1.00 35.10 35 ARG B N 1
ATOM 1590 C CA . ARG B 1 37 ? -23.202 13.349 56.137 1.00 36.63 35 ARG B CA 1
ATOM 1591 C C . ARG B 1 37 ? -21.702 13.577 55.890 1.00 34.21 35 ARG B C 1
ATOM 1592 O O . ARG B 1 37 ? -21.291 13.948 54.797 1.00 33.45 35 ARG B O 1
ATOM 1600 N N . ILE B 1 38 ? -20.896 13.381 56.924 1.00 34.12 36 ILE B N 1
ATOM 1601 C CA . ILE B 1 38 ? -19.449 13.520 56.792 1.00 32.69 36 ILE B CA 1
ATOM 1602 C C . ILE B 1 38 ? -18.786 12.295 57.358 1.00 32.04 36 ILE B C 1
ATOM 1603 O O . ILE B 1 38 ? -19.409 11.498 58.032 1.00 32.77 36 ILE B O 1
ATOM 1608 N N . VAL B 1 39 ? -17.498 12.152 57.085 1.00 31.19 37 VAL B N 1
ATOM 1609 C CA . VAL B 1 39 ? -16.703 11.131 57.724 1.00 31.08 37 VAL B CA 1
ATOM 1610 C C . VAL B 1 39 ? -16.432 11.683 59.126 1.00 31.10 37 VAL B C 1
ATOM 1611 O O . VAL B 1 39 ? -15.932 12.784 59.283 1.00 30.07 37 VAL B O 1
ATOM 1615 N N . SER B 1 40 ? -16.739 10.903 60.146 1.00 33.47 38 SER B N 1
ATOM 1616 C CA . SER B 1 40 ? -16.805 11.451 61.494 1.00 34.36 38 SER B CA 1
ATOM 1617 C C . SER B 1 40 ? -15.446 11.842 62.074 1.00 35.87 38 SER B C 1
ATOM 1618 O O . SER B 1 40 ? -14.397 11.252 61.754 1.00 35.29 38 SER B O 1
ATOM 1621 N N . TYR B 1 41 ? -15.462 12.857 62.922 1.00 35.14 39 TYR B N 1
ATOM 1622 C CA . TYR B 1 41 ? -14.286 13.283 63.649 1.00 36.50 39 TYR B CA 1
ATOM 1623 C C . TYR B 1 41 ? -14.632 13.612 65.097 1.00 40.94 39 TYR B C 1
ATOM 1624 O O . TYR B 1 41 ? -15.807 13.637 65.480 1.00 38.93 39 TYR B O 1
ATOM 1633 N N . GLY B 1 42 ? -13.592 13.874 65.883 1.00 42.25 40 GLY B N 1
ATOM 1634 C CA . GLY B 1 42 ? -13.764 14.272 67.260 1.00 44.77 40 GLY B CA 1
ATOM 1635 C C . GLY B 1 42 ? -13.320 13.191 68.205 1.00 44.13 40 GLY B C 1
ATOM 1636 O O . GLY B 1 42 ? -12.758 12.160 67.797 1.00 41.03 40 GLY B O 1
ATOM 1637 N N . THR B 1 43 ? -13.569 13.448 69.479 1.00 43.35 41 THR B N 1
ATOM 1638 C CA . THR B 1 43 ? -13.171 12.541 70.533 1.00 44.96 41 THR B CA 1
ATOM 1639 C C . THR B 1 43 ? -13.944 11.247 70.427 1.00 44.87 41 THR B C 1
ATOM 1640 O O . THR B 1 43 ? -15.137 11.237 70.198 1.00 47.18 41 THR B O 1
ATOM 1644 N N . SER B 1 44 ? -13.227 10.151 70.594 1.00 47.65 42 SER B N 1
ATOM 1645 C CA . SER B 1 44 ? -13.777 8.814 70.553 1.00 49.20 42 SER B CA 1
ATOM 1646 C C . SER B 1 44 ? -13.578 8.212 71.942 1.00 53.45 42 SER B C 1
ATOM 1647 O O . SER B 1 44 ? -13.004 8.875 72.800 1.00 53.21 42 SER B O 1
ATOM 1650 N N . SER B 1 45 ? -14.010 6.968 72.151 1.00 55.25 43 SER B N 1
ATOM 1651 C CA . SER B 1 45 ? -13.946 6.339 73.478 1.00 59.67 43 SER B CA 1
ATOM 1652 C C . SER B 1 45 ? -12.525 6.334 74.003 1.00 58.88 43 SER B C 1
ATOM 1653 O O . SER B 1 45 ? -12.282 6.659 75.163 1.00 57.70 43 SER B O 1
ATOM 1656 N N . TYR B 1 46 ? -11.594 5.935 73.139 1.00 56.06 44 TYR B N 1
ATOM 1657 C CA . TYR B 1 46 ? -10.190 5.781 73.523 1.00 56.19 44 TYR B CA 1
ATOM 1658 C C . TYR B 1 46 ? -9.247 6.332 72.453 1.00 53.84 44 TYR B C 1
ATOM 1659 O O . TYR B 1 46 ? -8.227 5.735 72.134 1.00 53.84 44 TYR B O 1
ATOM 1661 N N . GLY B 1 47 ? -9.565 7.511 71.937 1.00 53.23 45 GLY B N 1
ATOM 1662 C CA . GLY B 1 47 ? -8.727 8.133 70.917 1.00 50.40 45 GLY B CA 1
ATOM 1663 C C . GLY B 1 47 ? -9.348 9.398 70.402 1.00 48.95 45 GLY B C 1
ATOM 1664 O O . GLY B 1 47 ? -10.382 9.833 70.910 1.00 49.69 45 GLY B O 1
ATOM 1665 N N . TYR B 1 48 ? -8.713 9.975 69.388 1.00 45.43 46 TYR B N 1
ATOM 1666 C CA . TYR B 1 48 ? -9.214 11.166 68.755 1.00 44.67 46 TYR B CA 1
ATOM 1667 C C . TYR B 1 48 ? -9.161 11.038 67.222 1.00 43.29 46 TYR B C 1
ATOM 1668 O O . TYR B 1 48 ? -8.095 10.791 66.648 1.00 40.15 46 TYR B O 1
ATOM 1677 N N . ASP B 1 49 ? -10.316 11.245 66.589 1.00 42.64 47 ASP B N 1
ATOM 1678 C CA . ASP B 1 49 ? -10.449 11.221 65.130 1.00 41.54 47 ASP B CA 1
ATOM 1679 C C . ASP B 1 49 ? -10.098 12.588 64.559 1.00 39.68 47 ASP B C 1
ATOM 1680 O O . ASP B 1 49 ? -10.828 13.585 64.738 1.00 40.05 47 ASP B O 1
ATOM 1685 N N . ILE B 1 50 ? -8.949 12.644 63.909 1.00 36.88 48 ILE B N 1
ATOM 1686 C CA . ILE B 1 50 ? -8.443 13.901 63.356 1.00 35.90 48 ILE B CA 1
ATOM 1687 C C . ILE B 1 50 ? -9.010 14.146 61.973 1.00 35.45 48 ILE B C 1
ATOM 1688 O O . ILE B 1 50 ? -9.402 13.184 61.255 1.00 34.62 48 ILE B O 1
ATOM 1693 N N . ARG B 1 51 ? -9.032 15.431 61.599 1.00 34.69 49 ARG B N 1
ATOM 1694 C CA . ARG B 1 51 ? -9.508 15.883 60.303 1.00 33.52 49 ARG B CA 1
ATOM 1695 C C . ARG B 1 51 ? -8.391 16.289 59.352 1.00 33.28 49 ARG B C 1
ATOM 1696 O O . ARG B 1 51 ? -7.353 16.825 59.759 1.00 33.93 49 ARG B O 1
ATOM 1704 N N . CYS B 1 52 ? -8.652 16.092 58.070 1.00 32.37 50 CYS B N 1
ATOM 1705 C CA . CYS B 1 52 ? -7.762 16.501 56.991 1.00 32.40 50 CYS B CA 1
ATOM 1706 C C . CYS B 1 52 ? -8.114 17.943 56.628 1.00 32.14 50 CYS B C 1
ATOM 1707 O O . CYS B 1 52 ? -9.290 18.259 56.497 1.00 34.68 50 CYS B O 1
ATOM 1710 N N . ALA B 1 53 ? -7.137 18.828 56.495 1.00 31.60 51 ALA B N 1
ATOM 1711 C CA . ALA B 1 53 ? -7.408 20.195 56.041 1.00 34.04 51 ALA B CA 1
ATOM 1712 C C . ALA B 1 53 ? -7.533 20.174 54.531 1.00 33.37 51 ALA B C 1
ATOM 1713 O O . ALA B 1 53 ? -7.318 19.125 53.922 1.00 33.85 51 ALA B O 1
ATOM 1715 N N . ASP B 1 54 ? -7.822 21.326 53.932 1.00 31.86 52 ASP B N 1
ATOM 1716 C CA . ASP B 1 54 ? -8.116 21.397 52.517 1.00 32.15 52 ASP B CA 1
ATOM 1717 C C . ASP B 1 54 ? -6.914 21.673 51.580 1.00 31.26 52 ASP B C 1
ATOM 1718 O O . ASP B 1 54 ? -7.115 21.937 50.392 1.00 30.85 52 ASP B O 1
ATOM 1723 N N . GLU B 1 55 ? -5.688 21.647 52.106 1.00 30.95 53 GLU B N 1
ATOM 1724 C CA . GLU B 1 55 ? -4.500 21.883 51.283 1.00 32.46 53 GLU B CA 1
ATOM 1725 C C . GLU B 1 55 ? -3.728 20.559 51.025 1.00 30.48 53 GLU B C 1
ATOM 1726 O O . GLU B 1 55 ? -3.248 19.916 51.929 1.00 29.54 53 GLU B O 1
ATOM 1732 N N . PHE B 1 56 ? -3.641 20.160 49.764 1.00 28.68 54 PHE B N 1
ATOM 1733 C CA . PHE B 1 56 ? -3.108 18.855 49.436 1.00 26.64 54 PHE B CA 1
ATOM 1734 C C . PHE B 1 56 ? -1.894 19.004 48.534 1.00 26.23 54 PHE B C 1
ATOM 1735 O O . PHE B 1 56 ? -1.790 19.973 47.775 1.00 25.74 54 PHE B O 1
ATOM 1743 N N . LYS B 1 57 ? -1.022 18.003 48.574 1.00 25.58 55 LYS B N 1
ATOM 1744 C CA . LYS B 1 57 ? 0.071 17.882 47.620 1.00 25.86 55 LYS B CA 1
ATOM 1745 C C . LYS B 1 57 ? -0.078 16.526 46.934 1.00 23.31 55 LYS B C 1
ATOM 1746 O O . LYS B 1 57 ? 0.080 15.489 47.550 1.00 22.29 55 LYS B O 1
ATOM 1752 N N . ILE B 1 58 ? -0.380 16.554 45.648 1.00 22.42 56 ILE B N 1
ATOM 1753 C CA . ILE B 1 58 ? -0.646 15.325 44.868 1.00 21.04 56 ILE B CA 1
ATOM 1754 C C . ILE B 1 58 ? 0.621 14.972 44.119 1.00 20.35 56 ILE B C 1
ATOM 1755 O O . ILE B 1 58 ? 1.158 15.799 43.357 1.00 19.54 56 ILE B O 1
ATOM 1760 N N . PHE B 1 59 ? 1.108 13.755 44.330 1.00 19.91 57 PHE B N 1
ATOM 1761 C CA . PHE B 1 59 ? 2.336 13.301 43.682 1.00 20.01 57 PHE B CA 1
ATOM 1762 C C . PHE B 1 59 ? 2.188 13.294 42.181 1.00 19.36 57 PHE B C 1
ATOM 1763 O O . PHE B 1 59 ? 1.142 12.880 41.666 1.00 18.96 57 PHE B O 1
ATOM 1771 N N . THR B 1 60 ? 3.199 13.801 41.484 1.00 19.33 58 THR B N 1
ATOM 1772 C CA . THR B 1 60 ? 3.253 13.705 40.041 1.00 20.54 58 THR B CA 1
ATOM 1773 C C . THR B 1 60 ? 4.591 13.096 39.674 1.00 21.62 58 THR B C 1
ATOM 1774 O O . THR B 1 60 ? 5.647 13.505 40.186 1.00 22.39 58 THR B O 1
ATOM 1778 N N . ASN B 1 61 ? 4.565 12.132 38.769 1.00 21.90 59 ASN B N 1
ATOM 1779 C CA . ASN B 1 61 ? 5.825 11.571 38.210 1.00 20.94 59 ASN B CA 1
ATOM 1780 C C . ASN B 1 61 ? 6.306 12.298 36.924 1.00 21.72 59 ASN B C 1
ATOM 1781 O O . ASN B 1 61 ? 7.271 11.892 36.306 1.00 23.54 59 ASN B O 1
ATOM 1786 N N . ILE B 1 62 ? 5.688 13.400 36.545 1.00 21.21 60 ILE B N 1
ATOM 1787 C CA . ILE B 1 62 ? 6.100 14.075 35.311 1.00 22.68 60 ILE B CA 1
ATOM 1788 C C . ILE B 1 62 ? 7.465 14.747 35.478 1.00 24.21 60 ILE B C 1
ATOM 1789 O O . ILE B 1 62 ? 7.723 15.400 36.479 1.00 25.35 60 ILE B O 1
ATOM 1794 N N . ASN B 1 63 ? 8.318 14.503 34.499 1.00 24.55 61 ASN B N 1
ATOM 1795 C CA A ASN B 1 63 ? 9.672 15.040 34.463 0.60 26.60 61 ASN B CA 1
ATOM 1796 C CA B ASN B 1 63 ? 9.680 14.994 34.424 0.40 26.55 61 ASN B CA 1
ATOM 1797 C C . ASN B 1 63 ? 10.599 14.514 35.539 1.00 27.43 61 ASN B C 1
ATOM 1798 O O . ASN B 1 63 ? 11.574 15.146 35.805 1.00 28.60 61 ASN B O 1
ATOM 1807 N N . SER B 1 64 ? 10.281 13.360 36.158 1.00 26.54 62 SER B N 1
ATOM 1808 C CA . SER B 1 64 ? 11.128 12.716 37.167 1.00 26.15 62 SER B CA 1
ATOM 1809 C C . SER B 1 64 ? 11.301 11.246 36.801 1.00 23.41 62 SER B C 1
ATOM 1810 O O . SER B 1 64 ? 10.526 10.682 36.002 1.00 21.74 62 SER B O 1
ATOM 1813 N N . THR B 1 65 ? 12.348 10.650 37.364 1.00 23.07 63 THR B N 1
ATOM 1814 C CA . THR B 1 65 ? 12.660 9.238 37.123 1.00 22.73 63 THR B CA 1
ATOM 1815 C C . THR B 1 65 ? 12.785 8.432 38.408 1.00 22.92 63 THR B C 1
ATOM 1816 O O . THR B 1 65 ? 12.782 7.222 38.345 1.00 23.16 63 THR B O 1
ATOM 1820 N N . ILE B 1 66 ? 12.937 9.085 39.573 1.00 22.82 64 ILE B N 1
ATOM 1821 C CA . ILE B 1 66 ? 13.167 8.341 40.806 1.00 24.40 64 ILE B CA 1
ATOM 1822 C C . ILE B 1 66 ? 12.584 9.087 41.999 1.00 24.15 64 ILE B C 1
ATOM 1823 O O . ILE B 1 66 ? 12.584 10.313 42.022 1.00 25.29 64 ILE B O 1
ATOM 1828 N N . VAL B 1 67 ? 12.021 8.351 42.952 1.00 21.69 65 VAL B N 1
ATOM 1829 C CA . VAL B 1 67 ? 11.569 8.929 44.218 1.00 22.09 65 VAL B CA 1
ATOM 1830 C C . VAL B 1 67 ? 12.741 8.800 45.214 1.00 23.04 65 VAL B C 1
ATOM 1831 O O . VAL B 1 67 ? 13.201 7.680 45.495 1.00 21.84 65 VAL B O 1
ATOM 1835 N N . ASP B 1 68 ? 13.247 9.941 45.678 1.00 23.28 66 ASP B N 1
ATOM 1836 C CA . ASP B 1 68 ? 14.385 9.983 46.582 1.00 25.11 66 ASP B CA 1
ATOM 1837 C C . ASP B 1 68 ? 13.997 10.565 47.946 1.00 25.05 66 ASP B C 1
ATOM 1838 O O . ASP B 1 68 ? 13.940 11.786 48.125 1.00 25.02 66 ASP B O 1
ATOM 1843 N N . PRO B 1 69 ? 13.727 9.701 48.924 1.00 26.70 67 PRO B N 1
ATOM 1844 C CA . PRO B 1 69 ? 13.238 10.216 50.215 1.00 27.45 67 PRO B CA 1
ATOM 1845 C C . PRO B 1 69 ? 14.212 11.124 50.954 1.00 30.15 67 PRO B C 1
ATOM 1846 O O . PRO B 1 69 ? 13.767 11.896 51.774 1.00 30.05 67 PRO B O 1
ATOM 1850 N N . LYS B 1 70 ? 15.505 11.052 50.645 1.00 32.12 68 LYS B N 1
ATOM 1851 C CA . LYS B 1 70 ? 16.481 11.977 51.244 1.00 35.68 68 LYS B CA 1
ATOM 1852 C C . LYS B 1 70 ? 16.607 13.261 50.459 1.00 36.96 68 LYS B C 1
ATOM 1853 O O . LYS B 1 70 ? 17.360 14.138 50.844 1.00 37.38 68 LYS B O 1
ATOM 1859 N N . ASN B 1 71 ? 15.906 13.371 49.342 1.00 33.80 69 ASN B N 1
ATOM 1860 C CA . ASN B 1 71 ? 15.926 14.593 48.567 1.00 36.62 69 ASN B CA 1
ATOM 1861 C C . ASN B 1 71 ? 14.495 14.993 48.209 1.00 36.18 69 ASN B C 1
ATOM 1862 O O . ASN B 1 71 ? 14.120 15.107 47.048 1.00 32.11 69 ASN B O 1
ATOM 1867 N N . PHE B 1 72 ? 13.687 15.209 49.251 1.00 34.77 70 PHE B N 1
ATOM 1868 C CA . PHE B 1 72 ? 12.284 15.560 49.051 1.00 36.37 70 PHE B CA 1
ATOM 1869 C C . PHE B 1 72 ? 12.185 16.820 48.166 1.00 37.81 70 PHE B C 1
ATOM 1870 O O . PHE B 1 72 ? 12.802 17.821 48.452 1.00 36.98 70 PHE B O 1
ATOM 1878 N N . ASP B 1 73 ? 11.401 16.748 47.098 1.00 38.83 71 ASP B N 1
ATOM 1879 C CA . ASP B 1 73 ? 11.366 17.777 46.055 1.00 39.87 71 ASP B CA 1
ATOM 1880 C C . ASP B 1 73 ? 9.934 18.234 45.856 1.00 39.96 71 ASP B C 1
ATOM 1881 O O . ASP B 1 73 ? 9.086 17.472 45.323 1.00 36.77 71 ASP B O 1
ATOM 1886 N N . GLU B 1 74 ? 9.656 19.471 46.269 1.00 41.24 72 GLU B N 1
ATOM 1887 C CA . GLU B 1 74 ? 8.331 20.066 46.103 1.00 42.11 72 GLU B CA 1
ATOM 1888 C C . GLU B 1 74 ? 7.916 20.074 44.641 1.00 38.57 72 GLU B C 1
ATOM 1889 O O . GLU B 1 74 ? 6.750 20.106 44.350 1.00 39.17 72 GLU B O 1
ATOM 1895 N N . GLY B 1 75 ? 8.869 20.032 43.725 1.00 37.32 73 GLY B N 1
ATOM 1896 C CA . GLY B 1 75 ? 8.580 19.914 42.295 1.00 36.87 73 GLY B CA 1
ATOM 1897 C C . GLY B 1 75 ? 7.894 18.626 41.870 1.00 34.94 73 GLY B C 1
ATOM 1898 O O . GLY B 1 75 ? 7.357 18.546 40.767 1.00 36.83 73 GLY B O 1
ATOM 1899 N N . SER B 1 76 ? 7.890 17.597 42.709 1.00 32.88 74 SER B N 1
ATOM 1900 C CA A SER B 1 76 ? 7.227 16.350 42.337 0.50 30.49 74 SER B CA 1
ATOM 1901 C CA B SER B 1 76 ? 7.221 16.361 42.324 0.50 31.97 74 SER B CA 1
ATOM 1902 C C . SER B 1 76 ? 5.812 16.287 42.907 1.00 29.39 74 SER B C 1
ATOM 1903 O O . SER B 1 76 ? 5.209 15.210 42.984 1.00 25.29 74 SER B O 1
ATOM 1908 N N . PHE B 1 77 ? 5.276 17.442 43.296 1.00 28.59 75 PHE B N 1
ATOM 1909 C CA . PHE B 1 77 ? 3.896 17.504 43.796 1.00 28.26 75 PHE B CA 1
ATOM 1910 C C . PHE B 1 77 ? 3.143 18.626 43.145 1.00 29.03 75 PHE B C 1
ATOM 1911 O O . PHE B 1 77 ? 3.749 19.660 42.833 1.00 30.62 75 PHE B O 1
ATOM 1919 N N . VAL B 1 78 ? 1.847 18.414 42.911 1.00 26.15 76 VAL B N 1
ATOM 1920 C CA . VAL B 1 78 ? 0.958 19.458 42.481 1.00 27.85 76 VAL B CA 1
ATOM 1921 C C . VAL B 1 78 ? 0.130 19.944 43.683 1.00 28.85 76 VAL B C 1
ATOM 1922 O O . VAL B 1 78 ? -0.528 19.140 44.367 1.00 25.88 76 VAL B O 1
ATOM 1926 N N . ASP B 1 79 ? 0.152 21.252 43.932 1.00 29.94 77 ASP B N 1
ATOM 1927 C CA . ASP B 1 79 ? -0.657 21.831 45.022 1.00 32.46 77 ASP B CA 1
ATOM 1928 C C . ASP B 1 79 ? -2.105 21.843 44.619 1.00 31.73 77 ASP B C 1
ATOM 1929 O O . ASP B 1 79 ? -2.435 22.184 43.487 1.00 33.60 77 ASP B O 1
ATOM 1934 N N . PHE B 1 80 ? -2.982 21.430 45.526 1.00 31.35 78 PHE B N 1
ATOM 1935 C CA . PHE B 1 80 ? -4.411 21.464 45.256 1.00 29.70 78 PHE B CA 1
ATOM 1936 C C . PHE B 1 80 ? -5.064 21.902 46.543 1.00 30.78 78 PHE B C 1
ATOM 1937 O O . PHE B 1 80 ? -4.801 21.313 47.631 1.00 29.84 78 PHE B O 1
ATOM 1945 N N . LYS B 1 81 ? -5.924 22.918 46.439 1.00 31.70 79 LYS B N 1
ATOM 1946 C CA . LYS B 1 81 ? -6.677 23.381 47.594 1.00 31.43 79 LYS B CA 1
ATOM 1947 C C . LYS B 1 81 ? -8.137 23.220 47.247 1.00 32.45 79 LYS B C 1
ATOM 1948 O O . LYS B 1 81 ? -8.594 23.772 46.244 1.00 35.15 79 LYS B O 1
ATOM 1954 N N . GLY B 1 82 ? -8.893 22.472 48.050 1.00 31.48 80 GLY B N 1
ATOM 1955 C CA . GLY B 1 82 ? -10.307 22.269 47.726 1.00 31.61 80 GLY B CA 1
ATOM 1956 C C . GLY B 1 82 ? -10.984 21.327 48.679 1.00 30.40 80 GLY B C 1
ATOM 1957 O O . GLY B 1 82 ? -10.347 20.767 49.564 1.00 30.88 80 GLY B O 1
ATOM 1958 N N . ASP B 1 83 ? -12.277 21.132 48.490 1.00 31.08 81 ASP B N 1
ATOM 1959 C CA . ASP B 1 83 ? -13.059 20.312 49.419 1.00 32.48 81 ASP B CA 1
ATOM 1960 C C . ASP B 1 83 ? -12.826 18.807 49.250 1.00 30.85 81 ASP B C 1
ATOM 1961 O O . ASP B 1 83 ? -12.940 18.046 50.216 1.00 28.84 81 ASP B O 1
ATOM 1966 N N . VAL B 1 84 ? -12.531 18.385 48.020 1.00 30.72 82 VAL B N 1
ATOM 1967 C CA . VAL B 1 84 ? -12.322 16.974 47.718 1.00 29.72 82 VAL B CA 1
ATOM 1968 C C . VAL B 1 84 ? -11.052 16.818 46.883 1.00 28.79 82 VAL B C 1
ATOM 1969 O O . VAL B 1 84 ? -10.957 17.360 45.796 1.00 27.35 82 VAL B O 1
ATOM 1973 N N . CYS B 1 85 ? -10.061 16.108 47.406 1.00 26.22 83 CYS B N 1
ATOM 1974 C CA . CYS B 1 85 ? -8.847 15.829 46.643 1.00 25.57 83 CYS B CA 1
ATOM 1975 C C . CYS B 1 85 ? -9.030 14.539 45.861 1.00 23.09 83 CYS B C 1
ATOM 1976 O O . CYS B 1 85 ? -9.577 13.589 46.381 1.00 24.27 83 CYS B O 1
ATOM 1979 N N . ILE B 1 86 ? -8.582 14.515 44.615 1.00 22.88 84 ILE B N 1
ATOM 1980 C CA . ILE B 1 86 ? -8.593 13.309 43.801 1.00 22.03 84 ILE B CA 1
ATOM 1981 C C . ILE B 1 86 ? -7.155 12.802 43.765 1.00 21.31 84 ILE B C 1
ATOM 1982 O O . ILE B 1 86 ? -6.279 13.539 43.332 1.00 20.16 84 ILE B O 1
ATOM 1987 N N . ILE B 1 87 ? -6.926 11.576 44.266 1.00 19.61 85 ILE B N 1
ATOM 1988 C CA . ILE B 1 87 ? -5.602 10.925 44.206 1.00 19.31 85 ILE B CA 1
ATOM 1989 C C . ILE B 1 87 ? -5.595 10.036 42.999 1.00 18.33 85 ILE B C 1
ATOM 1990 O O . ILE B 1 87 ? -6.535 9.243 42.824 1.00 19.01 85 ILE B O 1
ATOM 1995 N N . PRO B 1 88 ? -4.611 10.202 42.096 1.00 18.11 86 PRO B N 1
ATOM 1996 C CA . PRO B 1 88 ? -4.589 9.338 40.931 1.00 17.27 86 PRO B CA 1
ATOM 1997 C C . PRO B 1 88 ? -4.498 7.849 41.314 1.00 16.54 86 PRO B C 1
ATOM 1998 O O . PRO B 1 88 ? -4.017 7.503 42.400 1.00 16.78 86 PRO B O 1
ATOM 2002 N N . PRO B 1 89 ? -4.888 6.968 40.406 1.00 16.22 87 PRO B N 1
ATOM 2003 C CA . PRO B 1 89 ? -4.803 5.529 40.700 1.00 16.36 87 PRO B CA 1
ATOM 2004 C C . PRO B 1 89 ? -3.390 5.080 41.016 1.00 16.02 87 PRO B C 1
ATOM 2005 O O . PRO B 1 89 ? -2.414 5.542 40.393 1.00 17.08 87 PRO B O 1
ATOM 2009 N N . ASN B 1 90 ? -3.276 4.195 41.984 1.00 16.52 88 ASN B N 1
ATOM 2010 C CA . ASN B 1 90 ? -1.992 3.575 42.359 1.00 17.40 88 ASN B CA 1
ATOM 2011 C C . ASN B 1 90 ? -0.927 4.647 42.582 1.00 17.16 88 ASN B C 1
ATOM 2012 O O . ASN B 1 90 ? 0.218 4.492 42.183 1.00 18.64 88 ASN B O 1
ATOM 2017 N N . SER B 1 91 ? -1.293 5.685 43.322 1.00 17.48 89 SER B N 1
ATOM 2018 C CA . SER B 1 91 ? -0.350 6.746 43.662 1.00 17.34 89 SER B CA 1
ATOM 2019 C C . SER B 1 91 ? -0.757 7.346 45.003 1.00 17.44 89 SER B C 1
ATOM 2020 O O . SER B 1 91 ? -1.504 6.722 45.749 1.00 18.33 89 SER B O 1
ATOM 2023 N N . PHE B 1 92 ? -0.216 8.519 45.346 1.00 17.86 90 PHE B N 1
ATOM 2024 C CA . PHE B 1 92 ? -0.379 9.048 46.664 1.00 18.56 90 PHE B CA 1
ATOM 2025 C C . PHE B 1 92 ? -0.472 10.574 46.672 1.00 18.78 90 PHE B C 1
ATOM 2026 O O . PHE B 1 92 ? -0.175 11.250 45.681 1.00 18.66 90 PHE B O 1
ATOM 2034 N N . ALA B 1 93 ? -0.907 11.075 47.821 1.00 19.46 91 ALA B N 1
ATOM 2035 C CA . ALA B 1 93 ? -1.057 12.495 48.123 1.00 20.98 91 ALA B CA 1
ATOM 2036 C C . ALA B 1 93 ? -0.676 12.759 49.590 1.00 21.40 91 ALA B C 1
ATOM 2037 O O . ALA B 1 93 ? -0.719 11.850 50.427 1.00 21.78 91 ALA B O 1
ATOM 2039 N N . LEU B 1 94 ? -0.282 14.009 49.873 1.00 23.19 92 LEU B N 1
ATOM 2040 C CA . LEU B 1 94 ? 0.010 14.472 51.224 1.00 24.30 92 LEU B CA 1
ATOM 2041 C C . LEU B 1 94 ? -0.986 15.547 51.604 1.00 26.27 92 LEU B C 1
ATOM 2042 O O . LEU B 1 94 ? -1.502 16.226 50.738 1.00 24.57 92 LEU B O 1
ATOM 2047 N N . ALA B 1 95 ? -1.227 15.683 52.911 1.00 27.25 93 ALA B N 1
ATOM 2048 C CA . ALA B 1 95 ? -2.036 16.778 53.451 1.00 29.78 93 ALA B CA 1
ATOM 2049 C C . ALA B 1 95 ? -1.623 17.016 54.905 1.00 31.39 93 ALA B C 1
ATOM 2050 O O . ALA B 1 95 ? -0.673 16.384 55.413 1.00 31.74 93 ALA B O 1
ATOM 2052 N N . ARG B 1 96 ? -2.268 17.972 55.558 1.00 33.83 94 ARG B N 1
ATOM 2053 C CA . ARG B 1 96 ? -2.031 18.213 56.993 1.00 36.64 94 ARG B CA 1
ATOM 2054 C C . ARG B 1 96 ? -3.375 18.238 57.728 1.00 35.71 94 ARG B C 1
ATOM 2055 O O . ARG B 1 96 ? -4.438 18.425 57.118 1.00 32.63 94 ARG B O 1
ATOM 2063 N N . THR B 1 97 ? -3.313 18.021 59.031 1.00 34.63 95 THR B N 1
ATOM 2064 C CA . THR B 1 97 ? -4.493 18.002 59.848 1.00 34.74 95 THR B CA 1
ATOM 2065 C C . THR B 1 97 ? -5.035 19.412 60.069 1.00 35.91 95 THR B C 1
ATOM 2066 O O . THR B 1 97 ? -4.291 20.382 60.045 1.00 36.20 95 THR B O 1
ATOM 2070 N N . VAL B 1 98 ? -6.344 19.517 60.267 1.00 37.24 96 VAL B N 1
ATOM 2071 C CA . VAL B 1 98 ? -6.934 20.744 60.762 1.00 38.18 96 VAL B CA 1
ATOM 2072 C C . VAL B 1 98 ? -6.372 21.001 62.162 1.00 41.46 96 VAL B C 1
ATOM 2073 O O . VAL B 1 98 ? -6.006 22.098 62.478 1.00 43.72 96 VAL B O 1
ATOM 2077 N N . GLU B 1 99 ? -6.270 19.950 62.969 1.00 44.09 97 GLU B N 1
ATOM 2078 C CA . GLU B 1 99 ? -5.834 20.059 64.351 1.00 45.17 97 GLU B CA 1
ATOM 2079 C C . GLU B 1 99 ? -4.334 20.334 64.519 1.00 47.02 97 GLU B C 1
ATOM 2080 O O . GLU B 1 99 ? -3.472 19.744 63.828 1.00 43.74 97 GLU B O 1
ATOM 2086 N N . TYR B 1 100 ? -4.035 21.253 65.447 1.00 47.79 98 TYR B N 1
ATOM 2087 C CA . TYR B 1 100 ? -2.674 21.554 65.882 1.00 50.19 98 TYR B CA 1
ATOM 2088 C C . TYR B 1 100 ? -2.457 20.826 67.212 1.00 51.18 98 TYR B C 1
ATOM 2089 O O . TYR B 1 100 ? -3.324 20.868 68.095 1.00 49.84 98 TYR B O 1
ATOM 2098 N N . PHE B 1 101 ? -1.304 20.178 67.344 1.00 50.17 99 PHE B N 1
ATOM 2099 C CA . PHE B 1 101 ? -0.998 19.329 68.488 1.00 51.89 99 PHE B CA 1
ATOM 2100 C C . PHE B 1 101 ? 0.143 19.880 69.342 1.00 55.78 99 PHE B C 1
ATOM 2101 O O . PHE B 1 101 ? 1.068 20.507 68.824 1.00 56.11 99 PHE B O 1
ATOM 2109 N N . ARG B 1 102 ? 0.058 19.634 70.651 1.00 56.55 100 ARG B N 1
ATOM 2110 C CA . ARG B 1 102 ? 1.150 19.921 71.585 1.00 60.36 100 ARG B CA 1
ATOM 2111 C C . ARG B 1 102 ? 1.298 18.686 72.446 1.00 59.97 100 ARG B C 1
ATOM 2112 O O . ARG B 1 102 ? 0.466 18.449 73.313 1.00 58.79 100 ARG B O 1
ATOM 2120 N N . ILE B 1 103 ? 2.317 17.878 72.174 1.00 60.71 101 ILE B N 1
ATOM 2121 C CA . ILE B 1 103 ? 2.408 16.550 72.788 1.00 61.37 101 ILE B CA 1
ATOM 2122 C C . ILE B 1 103 ? 3.285 16.632 74.036 1.00 62.26 101 ILE B C 1
ATOM 2123 O O . ILE B 1 103 ? 4.436 17.067 73.956 1.00 62.54 101 ILE B O 1
ATOM 2128 N N . PRO B 1 104 ? 2.749 16.213 75.192 1.00 63.49 102 PRO B N 1
ATOM 2129 C CA . PRO B 1 104 ? 3.560 16.232 76.419 1.00 65.64 102 PRO B CA 1
ATOM 2130 C C . PRO B 1 104 ? 4.785 15.311 76.343 1.00 63.92 102 PRO B C 1
ATOM 2131 O O . PRO B 1 104 ? 4.798 14.357 75.559 1.00 62.50 102 PRO B O 1
ATOM 2135 N N . ARG B 1 105 ? 5.777 15.597 77.181 1.00 66.13 103 ARG B N 1
ATOM 2136 C CA . ARG B 1 105 ? 7.006 14.801 77.291 1.00 66.47 103 ARG B CA 1
ATOM 2137 C C . ARG B 1 105 ? 6.699 13.354 77.665 1.00 65.72 103 ARG B C 1
ATOM 2138 O O . ARG B 1 105 ? 7.497 12.458 77.398 1.00 66.83 103 ARG B O 1
ATOM 2140 N N . THR B 1 106 ? 5.532 13.144 78.265 1.00 65.17 104 THR B N 1
ATOM 2141 C CA . THR B 1 106 ? 5.086 11.848 78.754 1.00 67.32 104 THR B CA 1
ATOM 2142 C C . THR B 1 106 ? 4.386 10.998 77.677 1.00 66.96 104 THR B C 1
ATOM 2143 O O . THR B 1 106 ? 4.224 9.790 77.857 1.00 64.89 104 THR B O 1
ATOM 2147 N N . VAL B 1 107 ? 4.010 11.619 76.556 1.00 66.86 105 VAL B N 1
ATOM 2148 C CA . VAL B 1 107 ? 3.007 11.049 75.650 1.00 66.33 105 VAL B CA 1
ATOM 2149 C C . VAL B 1 107 ? 3.602 10.593 74.315 1.00 63.91 105 VAL B C 1
ATOM 2150 O O . VAL B 1 107 ? 4.388 11.318 73.699 1.00 61.94 105 VAL B O 1
ATOM 2152 N N . LEU B 1 108 ? 3.240 9.379 73.896 1.00 64.08 106 LEU B N 1
ATOM 2153 C CA . LEU B 1 108 ? 3.608 8.832 72.570 1.00 63.50 106 LEU B CA 1
ATOM 2154 C C . LEU B 1 108 ? 2.318 8.490 71.843 1.00 60.22 106 LEU B C 1
ATOM 2155 O O . LEU B 1 108 ? 1.440 7.889 72.438 1.00 61.38 106 LEU B O 1
ATOM 2157 N N . THR B 1 109 ? 2.181 8.869 70.575 1.00 58.69 107 THR B N 1
ATOM 2158 C CA . THR B 1 109 ? 0.925 8.607 69.876 1.00 58.49 107 THR B CA 1
ATOM 2159 C C . THR B 1 109 ? 1.132 7.750 68.637 1.00 57.38 107 THR B C 1
ATOM 2160 O O . THR B 1 109 ? 2.170 7.846 67.987 1.00 58.33 107 THR B O 1
ATOM 2164 N N . VAL B 1 110 ? 0.153 6.903 68.331 1.00 56.35 108 VAL B N 1
ATOM 2165 C CA . VAL B 1 110 ? 0.112 6.212 67.040 1.00 57.82 108 VAL B CA 1
ATOM 2166 C C . VAL B 1 110 ? -1.168 6.601 66.349 1.00 56.01 108 VAL B C 1
ATOM 2167 O O . VAL B 1 110 ? -2.129 7.000 67.002 1.00 54.08 108 VAL B O 1
ATOM 2171 N N . CYS B 1 111 ? -1.196 6.473 65.028 1.00 54.49 109 CYS B N 1
ATOM 2172 C CA . CYS B 1 111 ? -2.339 6.945 64.273 1.00 53.04 109 CYS B CA 1
ATOM 2173 C C . CYS B 1 111 ? -2.749 5.931 63.207 1.00 53.43 109 CYS B C 1
ATOM 2174 O O . CYS B 1 111 ? -1.902 5.474 62.449 1.00 51.34 109 CYS B O 1
ATOM 2177 N N . LEU B 1 112 ? -4.030 5.555 63.201 1.00 51.80 110 LEU B N 1
ATOM 2178 C CA . LEU B 1 112 ? -4.567 4.495 62.340 1.00 50.88 110 LEU B CA 1
ATOM 2179 C C . LEU B 1 112 ? -5.730 5.012 61.489 1.00 46.17 110 LEU B C 1
ATOM 2180 O O . LEU B 1 112 ? -6.548 5.796 61.958 1.00 43.04 110 LEU B O 1
ATOM 2185 N N . GLY B 1 113 ? -5.788 4.563 60.238 1.00 41.94 111 GLY B N 1
ATOM 2186 C CA . GLY B 1 113 ? -6.795 5.028 59.275 1.00 40.99 111 GLY B CA 1
ATOM 2187 C C . GLY B 1 113 ? -8.197 4.604 59.664 1.00 38.33 111 GLY B C 1
ATOM 2188 O O . GLY B 1 113 ? -8.375 3.608 60.325 1.00 47.38 111 GLY B O 1
ATOM 2189 N N . LYS B 1 114 ? -9.183 5.417 59.323 1.00 38.03 112 LYS B N 1
ATOM 2190 C CA . LYS B 1 114 ? -10.590 5.092 59.570 1.00 35.38 112 LYS B CA 1
ATOM 2191 C C . LYS B 1 114 ? -11.084 4.054 58.560 1.00 37.39 112 LYS B C 1
ATOM 2192 O O . LYS B 1 114 ? -10.594 4.001 57.399 1.00 34.25 112 LYS B O 1
ATOM 2198 N N . SER B 1 115 ? -12.052 3.238 58.978 1.00 34.72 113 SER B N 1
ATOM 2199 C CA . SER B 1 115 ? -12.580 2.171 58.120 1.00 35.23 113 SER B CA 1
ATOM 2200 C C . SER B 1 115 ? -13.191 2.701 56.832 1.00 32.87 113 SER B C 1
ATOM 2201 O O . SER B 1 115 ? -13.129 2.023 55.801 1.00 31.02 113 SER B O 1
ATOM 2204 N N . THR B 1 116 ? -13.752 3.910 56.868 1.00 31.17 114 THR B N 1
ATOM 2205 C CA . THR B 1 116 ? -14.278 4.546 55.663 1.00 30.05 114 THR B CA 1
ATOM 2206 C C . THR B 1 116 ? -13.262 4.563 54.509 1.00 27.16 114 THR B C 1
ATOM 2207 O O . THR B 1 116 ? -13.624 4.310 53.359 1.00 27.38 114 THR B O 1
ATOM 2211 N N . TYR B 1 117 ? -12.015 4.895 54.821 1.00 25.72 115 TYR B N 1
ATOM 2212 C CA . TYR B 1 117 ? -10.910 4.939 53.827 1.00 24.77 115 TYR B CA 1
ATOM 2213 C C . TYR B 1 117 ? -10.316 3.568 53.585 1.00 23.87 115 TYR B C 1
ATOM 2214 O O . TYR B 1 117 ? -10.166 3.139 52.434 1.00 22.10 115 TYR B O 1
ATOM 2223 N N . ALA B 1 118 ? -10.005 2.845 54.661 1.00 23.80 116 ALA B N 1
ATOM 2224 C CA . ALA B 1 118 ? -9.397 1.496 54.552 1.00 22.98 116 ALA B CA 1
ATOM 2225 C C . ALA B 1 118 ? -10.201 0.526 53.691 1.00 24.30 116 ALA B C 1
ATOM 2226 O O . ALA B 1 118 ? -9.661 -0.254 52.891 1.00 26.10 116 ALA B O 1
ATOM 2228 N N . ARG B 1 119 ? -11.509 0.557 53.874 1.00 25.55 117 ARG B N 1
ATOM 2229 C CA . ARG B 1 119 ? -12.418 -0.284 53.159 1.00 26.93 117 ARG B CA 1
ATOM 2230 C C . ARG B 1 119 ? -12.484 0.005 51.649 1.00 24.51 117 ARG B C 1
ATOM 2231 O O . ARG B 1 119 ? -12.972 -0.816 50.891 1.00 24.56 117 ARG B O 1
ATOM 2239 N N . CYS B 1 120 ? -11.966 1.146 51.231 1.00 23.69 118 CYS B N 1
ATOM 2240 C CA . CYS B 1 120 ? -11.846 1.501 49.804 1.00 24.80 118 CYS B CA 1
ATOM 2241 C C . CYS B 1 120 ? -10.422 1.407 49.281 1.00 23.26 118 CYS B C 1
ATOM 2242 O O . CYS B 1 120 ? -10.109 2.012 48.268 1.00 20.00 118 CYS B O 1
ATOM 2245 N N . GLY B 1 121 ? -9.549 0.760 50.045 1.00 22.79 119 GLY B N 1
ATOM 2246 C CA . GLY B 1 121 ? -8.156 0.564 49.626 1.00 22.27 119 GLY B CA 1
ATOM 2247 C C . GLY B 1 121 ? -7.296 1.805 49.707 1.00 20.56 119 GLY B C 1
ATOM 2248 O O . GLY B 1 121 ? -6.252 1.867 49.083 1.00 20.75 119 GLY B O 1
ATOM 2249 N N . ILE B 1 122 ? -7.720 2.769 50.494 1.00 21.05 120 ILE B N 1
ATOM 2250 C CA . ILE B 1 122 ? -6.991 4.014 50.732 1.00 21.49 120 ILE B CA 1
ATOM 2251 C C . ILE B 1 122 ? -6.347 3.920 52.109 1.00 23.13 120 ILE B C 1
ATOM 2252 O O . ILE B 1 122 ? -7.032 3.900 53.125 1.00 22.89 120 ILE B O 1
ATOM 2257 N N . ILE B 1 123 ? -5.027 3.839 52.136 1.00 23.08 121 ILE B N 1
ATOM 2258 C CA . ILE B 1 123 ? -4.283 3.581 53.348 1.00 24.50 121 ILE B CA 1
ATOM 2259 C C . ILE B 1 123 ? -3.662 4.919 53.816 1.00 26.38 121 ILE B C 1
ATOM 2260 O O . ILE B 1 123 ? -2.793 5.491 53.147 1.00 23.45 121 ILE B O 1
ATOM 2265 N N . VAL B 1 124 ? -4.134 5.422 54.956 1.00 27.06 122 VAL B N 1
ATOM 2266 C CA . VAL B 1 124 ? -3.624 6.630 55.533 1.00 30.10 122 VAL B CA 1
ATOM 2267 C C . VAL B 1 124 ? -2.395 6.224 56.333 1.00 33.69 122 VAL B C 1
ATOM 2268 O O . VAL B 1 124 ? -2.457 5.313 57.161 1.00 37.83 122 VAL B O 1
ATOM 2272 N N . ASN B 1 125 ? -1.280 6.884 56.076 1.00 32.14 123 ASN B N 1
ATOM 2273 C CA . ASN B 1 125 ? -0.074 6.660 56.822 1.00 33.67 123 ASN B CA 1
ATOM 2274 C C . ASN B 1 125 ? 0.220 7.983 57.575 1.00 36.50 123 ASN B C 1
ATOM 2275 O O . ASN B 1 125 ? 0.356 9.075 56.972 1.00 33.91 123 ASN B O 1
ATOM 2280 N N . VAL B 1 126 ? 0.239 7.888 58.898 1.00 38.91 124 VAL B N 1
ATOM 2281 C CA . VAL B 1 126 ? 0.684 9.003 59.751 1.00 42.23 124 VAL B CA 1
ATOM 2282 C C . VAL B 1 126 ? 1.720 8.453 60.723 1.00 43.75 124 VAL B C 1
ATOM 2283 O O . VAL B 1 126 ? 1.488 7.448 61.387 1.00 44.69 124 VAL B O 1
ATOM 2287 N N . THR B 1 127 ? 2.865 9.107 60.784 1.00 47.65 125 THR B N 1
ATOM 2288 C CA . THR B 1 127 ? 3.972 8.679 61.630 1.00 54.97 125 THR B CA 1
ATOM 2289 C C . THR B 1 127 ? 3.731 9.107 63.097 1.00 56.02 125 THR B C 1
ATOM 2290 O O . THR B 1 127 ? 3.119 10.149 63.333 1.00 57.96 125 THR B O 1
ATOM 2294 N N . PRO B 1 128 ? 4.189 8.307 64.083 1.00 56.71 126 PRO B N 1
ATOM 2295 C CA . PRO B 1 128 ? 3.940 8.688 65.491 1.00 59.45 126 PRO B CA 1
ATOM 2296 C C . PRO B 1 128 ? 4.352 10.140 65.837 1.00 56.85 126 PRO B C 1
ATOM 2297 O O . PRO B 1 128 ? 5.385 10.623 65.366 1.00 56.09 126 PRO B O 1
ATOM 2301 N N . PHE B 1 129 ? 3.552 10.826 66.644 1.00 57.97 127 PHE B N 1
ATOM 2302 C CA . PHE B 1 129 ? 3.944 12.164 67.133 1.00 61.11 127 PHE B CA 1
ATOM 2303 C C . PHE B 1 129 ? 4.877 11.969 68.334 1.00 61.95 127 PHE B C 1
ATOM 2304 O O . PHE B 1 129 ? 4.515 11.282 69.286 1.00 61.14 127 PHE B O 1
ATOM 2312 N N . GLU B 1 130 ? 6.071 12.563 68.286 1.00 66.45 128 GLU B N 1
ATOM 2313 C CA . GLU B 1 130 ? 7.078 12.382 69.344 1.00 66.27 128 GLU B CA 1
ATOM 2314 C C . GLU B 1 130 ? 6.792 13.308 70.554 1.00 68.17 128 GLU B C 1
ATOM 2315 O O . GLU B 1 130 ? 6.146 14.357 70.403 1.00 65.93 128 GLU B O 1
ATOM 2317 N N . PRO B 1 131 ? 7.254 12.920 71.762 1.00 69.13 129 PRO B N 1
ATOM 2318 C CA . PRO B 1 131 ? 6.961 13.756 72.944 1.00 69.96 129 PRO B CA 1
ATOM 2319 C C . PRO B 1 131 ? 7.619 15.131 72.814 1.00 69.51 129 PRO B C 1
ATOM 2320 O O . PRO B 1 131 ? 8.724 15.233 72.285 1.00 70.50 129 PRO B O 1
ATOM 2324 N N . GLU B 1 132 ? 6.923 16.169 73.267 1.00 69.69 130 GLU B N 1
ATOM 2325 C CA . GLU B 1 132 ? 7.428 17.551 73.253 1.00 73.75 130 GLU B CA 1
ATOM 2326 C C . GLU B 1 132 ? 7.610 18.046 71.809 1.00 72.29 130 GLU B C 1
ATOM 2327 O O . GLU B 1 132 ? 8.477 18.867 71.513 1.00 75.92 130 GLU B O 1
ATOM 2329 N N . TRP B 1 133 ? 6.788 17.511 70.911 1.00 74.02 131 TRP B N 1
ATOM 2330 C CA . TRP B 1 133 ? 6.643 18.027 69.557 1.00 69.56 131 TRP B CA 1
ATOM 2331 C C . TRP B 1 133 ? 5.389 18.874 69.463 1.00 67.79 131 TRP B C 1
ATOM 2332 O O . TRP B 1 133 ? 4.405 18.626 70.173 1.00 65.84 131 TRP B O 1
ATOM 2343 N N . GLU B 1 134 ? 5.433 19.917 68.630 1.00 66.16 132 GLU B N 1
ATOM 2344 C CA . GLU B 1 134 ? 4.270 20.787 68.401 1.00 63.83 132 GLU B CA 1
ATOM 2345 C C . GLU B 1 134 ? 4.120 21.037 66.891 1.00 61.15 132 GLU B C 1
ATOM 2346 O O . GLU B 1 134 ? 5.114 21.194 66.176 1.00 60.24 132 GLU B O 1
ATOM 2348 N N . GLY B 1 135 ? 2.888 21.014 66.395 1.00 57.62 133 GLY B N 1
ATOM 2349 C CA . GLY B 1 135 ? 2.661 21.212 64.967 1.00 56.79 133 GLY B CA 1
ATOM 2350 C C . GLY B 1 135 ? 1.315 20.736 64.440 1.00 52.94 133 GLY B C 1
ATOM 2351 O O . GLY B 1 135 ? 0.523 20.126 65.154 1.00 51.46 133 GLY B O 1
ATOM 2352 N N . TYR B 1 136 ? 1.063 21.063 63.183 1.00 50.81 134 TYR B N 1
ATOM 2353 C CA . TYR B 1 136 ? 0.084 20.345 62.386 1.00 48.74 134 TYR B CA 1
ATOM 2354 C C . TYR B 1 136 ? 0.730 19.029 61.987 1.00 47.25 134 TYR B C 1
ATOM 2355 O O . TYR B 1 136 ? 1.949 18.958 61.823 1.00 47.92 134 TYR B O 1
ATOM 2364 N N . VAL B 1 137 ? -0.081 17.984 61.887 1.00 44.07 135 VAL B N 1
ATOM 2365 C CA . VAL B 1 137 ? 0.416 16.642 61.600 1.00 43.49 135 VAL B CA 1
ATOM 2366 C C . VAL B 1 137 ? 0.355 16.409 60.099 1.00 41.48 135 VAL B C 1
ATOM 2367 O O . VAL B 1 137 ? -0.630 16.775 59.473 1.00 38.31 135 VAL B O 1
ATOM 2371 N N . THR B 1 138 ? 1.426 15.864 59.524 1.00 39.41 136 THR B N 1
ATOM 2372 C CA . THR B 1 138 ? 1.456 15.546 58.090 1.00 37.32 136 THR B CA 1
ATOM 2373 C C . THR B 1 138 ? 0.763 14.206 57.873 1.00 34.17 136 THR B C 1
ATOM 2374 O O . THR B 1 138 ? 0.968 13.255 58.622 1.00 33.72 136 THR B O 1
ATOM 2378 N N . LEU B 1 139 ? -0.135 14.187 56.899 1.00 30.67 137 LEU B N 1
ATOM 2379 C CA . LEU B 1 139 ? -0.873 12.992 56.526 1.00 29.90 137 LEU B CA 1
ATOM 2380 C C . LEU B 1 139 ? -0.427 12.533 55.137 1.00 26.90 137 LEU B C 1
ATOM 2381 O O . LEU B 1 139 ? -0.228 13.357 54.256 1.00 27.17 137 LEU B O 1
ATOM 2386 N N . GLU B 1 140 ? -0.330 11.228 54.933 1.00 25.51 138 GLU B N 1
ATOM 2387 C CA . GLU B 1 140 ? -0.111 10.657 53.616 1.00 23.89 138 GLU B CA 1
ATOM 2388 C C . GLU B 1 140 ? -1.223 9.691 53.309 1.00 23.89 138 GLU B C 1
ATOM 2389 O O . GLU B 1 140 ? -1.702 8.967 54.191 1.00 24.47 138 GLU B O 1
ATOM 2395 N N . PHE B 1 141 ? -1.636 9.651 52.053 1.00 22.34 139 PHE B N 1
ATOM 2396 C CA . PHE B 1 141 ? -2.672 8.729 51.624 1.00 21.70 139 PHE B CA 1
ATOM 2397 C C . PHE B 1 141 ? -2.131 7.959 50.437 1.00 19.49 139 PHE B C 1
ATOM 2398 O O . PHE B 1 141 ? -1.911 8.557 49.384 1.00 19.46 139 PHE B O 1
ATOM 2406 N N . SER B 1 142 ? -1.992 6.646 50.578 1.00 18.78 140 SER B N 1
ATOM 2407 C CA . SER B 1 142 ? -1.720 5.774 49.422 1.00 18.98 140 SER B CA 1
ATOM 2408 C C . SER B 1 142 ? -3.030 5.256 48.829 1.00 18.90 140 SER B C 1
ATOM 2409 O O . SER B 1 142 ? -3.779 4.529 49.515 1.00 18.96 140 SER B O 1
ATOM 2412 N N . ASN B 1 143 ? -3.330 5.651 47.585 1.00 17.40 141 ASN B N 1
ATOM 2413 C CA . ASN B 1 143 ? -4.434 5.037 46.835 1.00 17.60 141 ASN B CA 1
ATOM 2414 C C . ASN B 1 143 ? -3.967 3.721 46.218 1.00 16.74 141 ASN B C 1
ATOM 2415 O O . ASN B 1 143 ? -3.361 3.699 45.161 1.00 17.88 141 ASN B O 1
ATOM 2420 N N . THR B 1 144 ? -4.316 2.606 46.850 1.00 17.08 142 THR B N 1
ATOM 2421 C CA . THR B 1 144 ? -3.870 1.305 46.386 1.00 17.75 142 THR B CA 1
ATOM 2422 C C . THR B 1 144 ? -4.878 0.688 45.421 1.00 18.63 142 THR B C 1
ATOM 2423 O O . THR B 1 144 ? -4.835 -0.512 45.208 1.00 19.77 142 THR B O 1
ATOM 2427 N N . THR B 1 145 ? -5.801 1.508 44.882 1.00 18.66 143 THR B N 1
ATOM 2428 C CA . THR B 1 145 ? -6.803 1.058 43.920 1.00 18.00 143 THR B CA 1
ATOM 2429 C C . THR B 1 145 ? -6.413 1.546 42.512 1.00 17.25 143 THR B C 1
ATOM 2430 O O . THR B 1 145 ? -5.660 2.506 42.356 1.00 15.94 143 THR B O 1
ATOM 2434 N N . PRO B 1 146 ? -6.888 0.853 41.487 1.00 17.73 144 PRO B N 1
ATOM 2435 C CA . PRO B 1 146 ? -6.641 1.260 40.098 1.00 18.40 144 PRO B CA 1
ATOM 2436 C C . PRO B 1 146 ? -7.721 2.253 39.559 1.00 18.27 144 PRO B C 1
ATOM 2437 O O . PRO B 1 146 ? -8.030 2.196 38.401 1.00 19.18 144 PRO B O 1
ATOM 2441 N N . LEU B 1 147 ? -8.239 3.140 40.414 1.00 18.27 145 LEU B N 1
ATOM 2442 C CA . LEU B 1 147 ? -9.018 4.296 39.994 1.00 18.09 145 LEU B CA 1
ATOM 2443 C C . LEU B 1 147 ? -8.622 5.499 40.805 1.00 18.14 145 LEU B C 1
ATOM 2444 O O . LEU B 1 147 ? -8.112 5.377 41.928 1.00 18.19 145 LEU B O 1
ATOM 2449 N N . PRO B 1 148 ? -8.912 6.691 40.271 1.00 17.18 146 PRO B N 1
ATOM 2450 C CA . PRO B 1 148 ? -8.831 7.909 41.038 1.00 17.78 146 PRO B CA 1
ATOM 2451 C C . PRO B 1 148 ? -9.644 7.750 42.292 1.00 18.08 146 PRO B C 1
ATOM 2452 O O . PRO B 1 148 ? -10.641 7.062 42.238 1.00 18.62 146 PRO B O 1
ATOM 2456 N N . ALA B 1 149 ? -9.214 8.330 43.408 1.00 17.78 147 ALA B N 1
ATOM 2457 C CA . ALA B 1 149 ? -9.934 8.201 44.658 1.00 19.05 147 ALA B CA 1
ATOM 2458 C C . ALA B 1 149 ? -10.132 9.546 45.360 1.00 20.55 147 ALA B C 1
ATOM 2459 O O . ALA B 1 149 ? -9.236 10.393 45.358 1.00 22.46 147 ALA B O 1
ATOM 2461 N N . LYS B 1 150 ? -11.278 9.698 46.015 1.00 21.19 148 LYS B N 1
ATOM 2462 C CA . LYS B 1 150 ? -11.575 10.949 46.765 1.00 22.59 148 LYS B CA 1
ATOM 2463 C C . LYS B 1 150 ? -11.116 10.909 48.202 1.00 22.62 148 LYS B C 1
ATOM 2464 O O . LYS B 1 150 ? -11.292 9.889 48.905 1.00 22.78 148 LYS B O 1
ATOM 2470 N N . ILE B 1 151 ? -10.554 12.033 48.646 1.00 23.27 149 ILE B N 1
ATOM 2471 C CA . ILE B 1 151 ? -10.296 12.313 50.060 1.00 24.05 149 ILE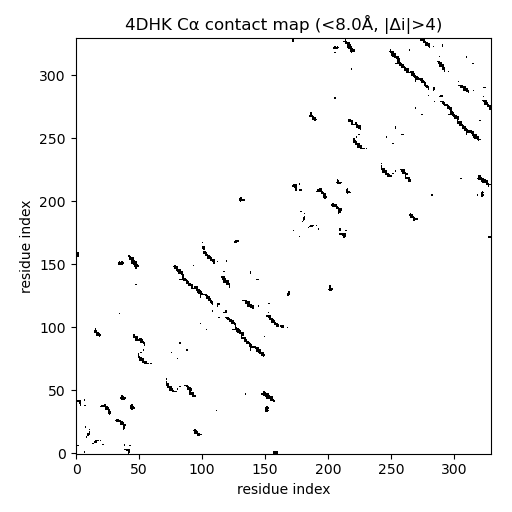 B CA 1
ATOM 2472 C C . ILE B 1 151 ? -11.109 13.570 50.393 1.00 25.29 149 ILE B C 1
ATOM 2473 O O . ILE B 1 151 ? -10.967 14.591 49.692 1.00 24.35 149 ILE B O 1
ATOM 2478 N N . TYR B 1 152 ? -11.918 13.511 51.455 1.00 24.29 150 TYR B N 1
ATOM 2479 C CA . TYR B 1 152 ? -12.773 14.647 51.839 1.00 26.51 150 TYR B CA 1
ATOM 2480 C C . TYR B 1 152 ? -12.108 15.528 52.869 1.00 26.31 150 TYR B C 1
ATOM 2481 O O . TYR B 1 152 ? -11.845 15.111 53.996 1.00 28.74 150 TYR B O 1
ATOM 2490 N N . ALA B 1 153 ? -11.817 16.760 52.468 1.00 27.82 151 ALA B N 1
ATOM 2491 C CA . ALA B 1 153 ? -11.276 17.771 53.378 1.00 28.94 151 ALA B CA 1
ATOM 2492 C C . ALA B 1 153 ? -12.296 18.162 54.463 1.00 29.22 151 ALA B C 1
ATOM 2493 O O . ALA B 1 153 ? -13.493 18.052 54.244 1.00 29.93 151 ALA B O 1
ATOM 2495 N N . ASN B 1 154 ? -11.785 18.584 55.614 1.00 31.59 152 ASN B N 1
ATOM 2496 C CA . ASN B 1 154 ? -12.579 19.110 56.760 1.00 33.87 152 ASN B CA 1
ATOM 2497 C C . ASN B 1 154 ? -13.381 18.019 57.466 1.00 34.45 152 ASN B C 1
ATOM 2498 O O . ASN B 1 154 ? -14.279 18.310 58.244 1.00 34.29 152 ASN B O 1
ATOM 2503 N N . GLU B 1 155 ? -13.033 16.759 57.197 1.00 34.15 153 GLU B N 1
ATOM 2504 C CA . GLU B 1 155 ? -13.741 15.610 57.726 1.00 32.21 153 GLU B CA 1
ATOM 2505 C C . GLU B 1 155 ? -12.713 14.609 58.251 1.00 31.37 153 GLU B C 1
ATOM 2506 O O . GLU B 1 155 ? -11.528 14.768 58.010 1.00 33.35 153 GLU B O 1
ATOM 2512 N N . GLY B 1 156 ? -13.144 13.606 59.010 1.00 30.78 154 GLY B N 1
ATOM 2513 C CA . GLY B 1 156 ? -12.209 12.721 59.671 1.00 30.48 154 GLY B CA 1
ATOM 2514 C C . GLY B 1 156 ? -11.445 11.863 58.653 1.00 30.04 154 GLY B C 1
ATOM 2515 O O . GLY B 1 156 ? -11.974 11.563 57.583 1.00 28.24 154 GLY B O 1
ATOM 2516 N N . VAL B 1 157 ? -10.203 11.514 58.979 1.00 31.07 155 VAL B N 1
ATOM 2517 C CA . VAL B 1 157 ? -9.402 10.577 58.166 1.00 30.71 155 VAL B CA 1
ATOM 2518 C C . VAL B 1 157 ? -8.658 9.490 58.957 1.00 34.32 155 VAL B C 1
ATOM 2519 O O . VAL B 1 157 ? -8.319 8.446 58.404 1.00 34.10 155 VAL B O 1
ATOM 2523 N N . ALA B 1 158 ? -8.428 9.703 60.251 1.00 35.33 156 ALA B N 1
ATOM 2524 C CA . ALA B 1 158 ? -7.626 8.766 61.015 1.00 35.07 156 ALA B CA 1
ATOM 2525 C C . ALA B 1 158 ? -7.968 8.896 62.492 1.00 37.46 156 ALA B C 1
ATOM 2526 O O . ALA B 1 158 ? -8.555 9.889 62.893 1.00 39.32 156 ALA B O 1
ATOM 2528 N N . GLN B 1 159 ? -7.582 7.895 63.280 1.00 38.65 157 GLN B N 1
ATOM 2529 C CA . GLN B 1 159 ? -7.753 7.919 64.724 1.00 43.96 157 GLN B CA 1
ATOM 2530 C C . GLN B 1 159 ? -6.393 7.909 65.411 1.00 43.59 157 GLN B C 1
ATOM 2531 O O . GLN B 1 159 ? -5.568 7.040 65.143 1.00 43.91 157 GLN B O 1
ATOM 2537 N N . VAL B 1 160 ? -6.162 8.863 66.305 1.00 40.68 158 VAL B N 1
ATOM 2538 C CA . VAL B 1 160 ? -4.930 8.925 67.050 1.00 42.53 158 VAL B CA 1
ATOM 2539 C C . VAL B 1 160 ? -5.154 8.218 68.388 1.00 45.55 158 VAL B C 1
ATOM 2540 O O . VAL B 1 160 ? -6.131 8.509 69.078 1.00 46.98 158 VAL B O 1
ATOM 2544 N N . LEU B 1 161 ? -4.254 7.307 68.757 1.00 47.72 159 LEU B N 1
ATOM 2545 C CA . LEU B 1 161 ? -4.291 6.657 70.073 1.00 50.07 159 LEU B CA 1
ATOM 2546 C C . LEU B 1 161 ? -3.118 7.200 70.884 1.00 52.20 159 LEU B C 1
ATOM 2547 O O . LEU B 1 161 ? -1.993 7.281 70.375 1.00 50.66 159 LEU B O 1
ATOM 2552 N N . PHE B 1 162 ? -3.378 7.559 72.142 1.00 53.11 160 PHE B N 1
ATOM 2553 C CA . PHE B 1 162 ? -2.390 8.204 73.011 1.00 57.12 160 PHE B CA 1
ATOM 2554 C C . PHE B 1 162 ? -1.874 7.205 74.053 1.00 62.63 160 PHE B C 1
ATOM 2555 O O . PHE B 1 162 ? -2.646 6.764 74.901 1.00 64.67 160 PHE B O 1
ATOM 2563 N N . PHE B 1 163 ? -0.580 6.869 73.995 1.00 68.37 161 PHE B N 1
ATOM 2564 C CA . PHE B 1 163 ? 0.020 5.839 74.860 1.00 68.71 161 PHE B CA 1
ATOM 2565 C C . PHE B 1 163 ? 0.538 6.441 76.165 1.00 74.72 161 PHE B C 1
ATOM 2566 O O . PHE B 1 163 ? 1.177 7.491 76.171 1.00 76.12 161 PHE B O 1
#

B-factor: mean 39.19, std 16.09, range [13.72, 103.12]

Sequence (330 aa):
IKSDKWIRRMAEEHKMIEPFVPDQVRAAEDGRRIVSYGTSSYGYDIRCADEFKIFTNINNSTIVDPKNNFDEGSSFVDFKGDVCIIPPNSFALARRTVEYFRIPRTVLTVCLGKSTYARCGIIVNVTPFEPEWEGYVTLEFSNTTPLPAKIYANEGVAQVLFFESDEVCDVSYADIKSDKWIRRMAEEHKMIEPFVPDQVRAAEDGRRIVSYGTSSYGYDIRCADEFKIFTNINNSTIVDPKNFDEGSSFVDFKGDVCIIPPNSFALARTVEYFRIPRTVLTVCLGKSTYARCGIIVNVTPFEPEWEGYVTLEFSNTTPLPAKIYANEGVAQVLFF

Organism: Burkholderia thailandensis (strain ATCC 700388 / DSM 13276 / CCUG 48851 / CIP 106301 / E264) (NCBI:txid271848)

Radius of gyration: 23.68 Å; Cα contacts (8 Å, |Δi|>4): 809; chains: 2; bounding box: 71×40×50 Å

Secondary structure (DSSP, 8-state):
---HHHHHHHHHHH--EES--SSEEEE-TTS-EEEEEEEETTEEEEEB-SEEEEE--TT-----TTS--GGGEEEEESSEEEEPTTEEEEEEEEEEEE--TTEEEEEEE-HHHHTTTEEEE-PPPPTT-EEEEEEEEEE-SSS-EEEETTSEEEEEEEEE-SS--SS-TT-/---HHHHHHHHHHH-SEES--SSEEEE-TTS-EEEEEEEETTEEEE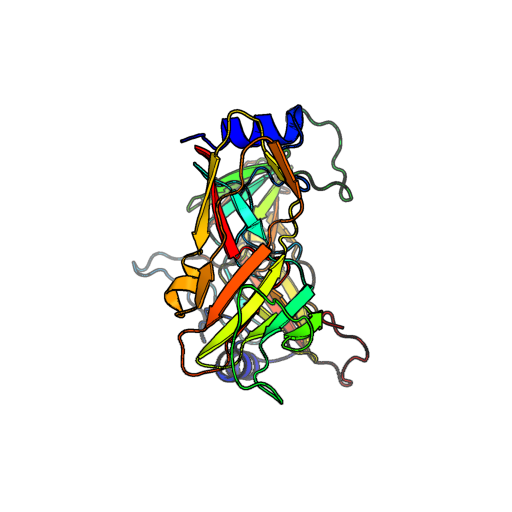EB-SEEEEE--TT-----TTS--GGGEEEEESSEEEEPTTEEEEEEEEEEEE--TT--EEEEE-HHHHTTTEEEE-PPPPTT-EEEEEEEEEE-SSS-EEEETTSEEEEEEE-

Nearest PDB structures (foldseek):
  4dhk-assembly2_B  TM=1.006E+00  e=4.363E-32  Burkholderia thailandensis E264
  4dhk-assembly1_A  TM=1.005E+00  e=4.560E-31  Burkholderia thailandensis E264
  3km3-assembly1_A  TM=9.724E-01  e=7.156E-22  Anaplasma phagocytophilum str. HZ
  3km3-assembly1_B  TM=9.786E-01  e=1.431E-21  Anaplasma phagocytophilum str. HZ
  8y1w-assembly1_A  TM=8.386E-01  e=5.965E-08  Thermococcus pacificus

CATH classification: 2.70.40.10

=== Feature glossary ===
Key to the feature types in this record:

— What the protein is —

Primary structure: the covalent order of the twenty standard amino acids along the backbone. Two proteins with the same sequence will (almost always) fold to the same structure; two with 30% identity often share a fold but not the details.

Database cross-references. InterPro integrates a dozen domain/family signature databases into unified entries with residue-range hits. GO terms attach function/process/location labels with evidence codes. CATH codes position the fold in a four-level structural taxonomy. Organism is the NCBI-taxonomy species name.

— Where its atoms are —

The mmCIF block holds the 3D Cartesian coordinates of each backbone atom (N, Cα, C, O) in ångströms. mmCIF is the PDB's canonical archive format — a tagged-loop text representation of the atomic model.

Six rendered views show the 3D structure from the faces of a cube — i.e. along ±x, ±y, ±z. Rendering representation is drawn randomly per protein from cartoon (secondary-structure ribbons), sticks (backbone bonds), or molecular surface; coloring is either N→C rainbow (blue at the N-terminus through red at the C-terminus) or one color per chain.

— Local backbone conformation —

DSSP 8-state secondary structure assigns each residue one of H (α-helix), G (3₁₀-helix), I (π-helix), E (extended β-strand), B (isolated β-bridge), T (hydrogen-bonded turn), S (bend), or '-' (coil). The assignment is computed from backbone hydrogen-bond geometry via the Kabsch–Sander algorithm.

P-SEA three-state annotation labels each residue as helix, strand, or coil based purely on the geometry of the Cα trace. It serves as a fallback when the full backbone (and thus DSSP) is unavailable.

The φ/ψ torsion pair specifies the backbone conformation at each residue. φ rotates about the N–Cα bond, ψ about the Cα–C bond. Steric clashes forbid most of the (φ, ψ) plane — the allowed regions (α-helix basin, β-sheet basin, left-handed helix) are the Ramachandran-allowed regions.

— Global shape and packing —

The geometric summary reports three shape descriptors. Rg (radius of gyration) measures how spread out the Cα atoms are about their centre of mass; compact globular proteins have small Rg, elongated or unfolded ones large. Cα contacts (<8 Å, |i−j|>4) count long-range residue pairs in spatial proximity — high for tightly packed folds, near zero for rods or random coil. The bounding-box extents give the protein's footprint along x, y, z in Å.

Accessible surface area quantifies burial. A residue with SASA near zero is packed into the hydrophobic core; one with SASA >100 Å² sits on the surface. Computed here via the Shrake–Rupley numerical algorithm with a 1.4 Å probe.

Plot images: a contact map (which residues are close in 3D, as an N×N binary image), a Ramachandran scatter (backbone torsion angles, revealing secondary-structure composition at a glance), and — for AlphaFold structures — a PAE heatmap (pairwise prediction confidence).

— Structural neighborhood —

The Foldseek 3Di string encodes local tertiary geometry as a 20-letter alphabet — one character per residue — derived from the relative positions of nearby Cα atoms. Unlike the amino-acid sequence, 3Di is a direct function of the 3D structure, so two proteins with the same fold have similar 3Di strings even at low sequence identity.

Nearest PDB neighbors are the top structural matches found by Foldseek when searching this structure against the entire Protein Data Bank. Each hit reports a TM-score (0 to 1; >0.5 almost always implies the same fold) and an E-value. These are *structural* homologs — they may share no detectable sequence similarity.

— Confidence and disorder —

For AlphaFold models, the B-factor field carries pLDDT — the model's own estimate of local accuracy on a 0–100 scale. Regions with pLDDT<50 should be treated as essentially unmodeled; they often correspond to intrinsically disordered segments.

B-factor (Debye–Waller factor) reflects atomic displacement in the crystal lattice. It is an experimental observable (units Å²), not a prediction; low values mean the atom is pinned down, high values mean it moves or is heterogeneous across the crystal.

Predicted aligned error is AlphaFold's pairwise confidence. Unlike pLDDT (per-residue), PAE is per-residue-pair and captures whether two parts of the structure are correctly placed relative to each other. Units are ångströms of expected positional error.